Protein AF-A0A7S2P6Z3-F1 (afdb_monomer_lite)

Organism: NCBI:txid1333877

Foldseek 3Di:
DLVVVLVVLVVVLVVLVVVLVVLVVVLVVLVVVLVVLVVVLVVVVVVVVVPDPDDVVVNVVSVVVNVVSVVVSVVSVVVSVVSVVVSVVSVVVSVVSVVVVCVVPVVVVVVVVVVVVVVVVVVVVVVVVVVVVVVVVVVVVVVVVVVVVVVVVVVVVVVVVVVVVVVVVVVVVVVVVVVVVVVVVVVVVVVVVVVVVVVVVVVVVVVVVVVVVVVVVVVVVVVVVVVVVVVVVVD

pLDDT: mean 89.79, std 9.59, range [49.22, 98.62]

Structure (mmCIF, N/CA/C/O backbone):
data_AF-A0A7S2P6Z3-F1
#
_entry.id   AF-A0A7S2P6Z3-F1
#
loop_
_atom_site.group_PDB
_atom_site.id
_atom_site.type_symbol
_atom_site.label_atom_id
_atom_site.label_alt_id
_atom_site.label_comp_id
_atom_site.label_asym_id
_atom_site.label_entity_id
_atom_site.label_seq_id
_atom_site.pdbx_PDB_ins_code
_atom_site.Cartn_x
_atom_site.Cartn_y
_atom_site.Cartn_z
_atom_site.occupancy
_atom_site.B_iso_or_equiv
_atom_site.auth_seq_id
_atom_site.auth_comp_id
_atom_site.auth_asym_id
_atom_site.auth_atom_id
_atom_site.pdbx_PDB_model_num
ATOM 1 N N . GLU A 1 1 ? 36.520 3.274 -26.855 1.00 82.38 1 GLU A N 1
ATOM 2 C CA . GLU A 1 1 ? 37.647 3.068 -27.793 1.00 82.38 1 GLU A CA 1
ATOM 3 C C . GLU A 1 1 ? 37.154 2.663 -29.185 1.00 82.38 1 GLU A C 1
ATOM 5 O O . GLU A 1 1 ? 37.372 3.443 -30.102 1.00 82.38 1 GLU A O 1
ATOM 10 N N . LEU A 1 2 ? 36.356 1.595 -29.335 1.00 84.44 2 LEU A N 1
ATOM 11 C CA . LEU A 1 2 ? 35.766 1.162 -30.624 1.00 84.44 2 LEU A CA 1
ATOM 12 C C . LEU A 1 2 ? 35.034 2.268 -31.418 1.00 84.44 2 LEU A C 1
ATOM 14 O O . LEU A 1 2 ? 35.251 2.430 -32.614 1.00 84.44 2 LEU A O 1
ATOM 18 N N . HIS A 1 3 ? 34.227 3.112 -30.764 1.00 84.88 3 HIS A N 1
ATOM 19 C CA . HIS A 1 3 ? 33.585 4.256 -31.437 1.00 84.88 3 HIS A CA 1
ATOM 20 C C . HIS A 1 3 ? 34.583 5.306 -31.967 1.00 84.88 3 HIS A C 1
ATOM 22 O O . HIS A 1 3 ? 34.354 5.916 -33.016 1.00 84.88 3 HIS A O 1
ATOM 28 N N . ALA A 1 4 ? 35.695 5.529 -31.261 1.00 88.06 4 ALA A N 1
ATOM 29 C CA . ALA A 1 4 ? 36.741 6.455 -31.698 1.00 88.06 4 ALA A CA 1
ATOM 30 C C . ALA A 1 4 ? 37.530 5.869 -32.882 1.00 88.06 4 ALA A C 1
ATOM 32 O O . ALA A 1 4 ? 37.866 6.574 -33.832 1.00 88.06 4 ALA A O 1
ATOM 33 N N . GLU A 1 5 ? 37.749 4.557 -32.876 1.00 87.94 5 GLU A N 1
ATOM 34 C CA . GLU A 1 5 ? 38.358 3.838 -33.990 1.00 87.94 5 GLU A CA 1
ATOM 35 C C . GLU A 1 5 ? 37.458 3.851 -35.235 1.00 87.94 5 GLU A C 1
ATOM 37 O O . GLU A 1 5 ? 37.895 4.260 -36.310 1.00 87.94 5 GLU A O 1
ATOM 42 N N . ARG A 1 6 ? 36.161 3.564 -35.080 1.00 91.06 6 ARG A N 1
ATOM 43 C CA . ARG A 1 6 ? 35.164 3.624 -36.161 1.00 91.06 6 ARG A CA 1
ATOM 44 C C . ARG A 1 6 ? 35.085 5.003 -36.817 1.00 91.06 6 ARG A C 1
ATOM 46 O O . ARG A 1 6 ? 35.043 5.119 -38.041 1.00 91.06 6 ARG A O 1
ATOM 53 N N . THR A 1 7 ? 35.095 6.068 -36.015 1.00 90.44 7 THR A N 1
ATOM 54 C CA . THR A 1 7 ? 35.081 7.451 -36.528 1.00 90.44 7 THR A CA 1
ATOM 55 C C . THR A 1 7 ? 36.374 7.816 -37.261 1.00 90.44 7 THR A C 1
ATOM 57 O O . THR A 1 7 ? 36.312 8.479 -38.301 1.00 90.44 7 THR A O 1
ATOM 60 N N . SER A 1 8 ? 37.524 7.331 -36.787 1.00 92.44 8 SER A N 1
ATOM 61 C CA . SER A 1 8 ? 38.817 7.464 -37.470 1.00 92.44 8 SER A CA 1
ATOM 62 C C . SER A 1 8 ? 38.832 6.735 -38.820 1.00 92.44 8 SER A C 1
ATOM 64 O O . SER A 1 8 ? 39.141 7.344 -39.848 1.00 92.44 8 SER A O 1
ATOM 66 N N . VAL A 1 9 ? 38.407 5.468 -38.865 1.00 90.38 9 VAL A N 1
ATOM 67 C CA . VAL A 1 9 ? 38.332 4.674 -40.105 1.00 90.38 9 VAL A CA 1
ATOM 68 C C . VAL A 1 9 ? 37.346 5.301 -41.099 1.00 90.38 9 VAL A C 1
ATOM 70 O O . VAL A 1 9 ? 37.666 5.427 -42.282 1.00 90.38 9 VAL A O 1
ATOM 73 N N . ALA A 1 10 ? 36.201 5.810 -40.638 1.00 88.88 10 ALA A N 1
ATOM 74 C CA . ALA A 1 10 ? 35.241 6.524 -41.484 1.00 88.88 10 ALA A CA 1
ATOM 75 C C . ALA A 1 10 ? 35.799 7.841 -42.058 1.00 88.88 10 ALA A C 1
ATOM 77 O O . ALA A 1 10 ? 35.441 8.257 -43.165 1.00 88.88 10 ALA A O 1
ATOM 78 N N . ALA A 1 11 ? 36.675 8.535 -41.328 1.00 91.31 11 ALA A N 1
ATOM 79 C CA . ALA A 1 11 ? 37.379 9.704 -41.852 1.00 91.31 11 ALA A CA 1
ATOM 80 C C . ALA A 1 11 ? 38.404 9.307 -42.929 1.00 91.31 11 ALA A C 1
ATOM 82 O O . ALA A 1 11 ? 38.480 9.958 -43.974 1.00 91.31 11 ALA A O 1
ATOM 83 N N . GLN A 1 12 ? 39.137 8.211 -42.714 1.00 89.69 12 GLN A N 1
ATOM 84 C CA . GLN A 1 12 ? 40.096 7.671 -43.680 1.00 89.69 12 GLN A CA 1
ATOM 85 C C . GLN A 1 12 ? 39.415 7.153 -44.953 1.00 89.69 12 GLN A C 1
ATOM 87 O O . GLN A 1 12 ? 39.915 7.407 -46.046 1.00 89.69 12 GLN A O 1
ATOM 92 N N . HIS A 1 13 ? 38.260 6.490 -44.833 1.00 91.12 13 HIS A N 1
ATOM 93 C CA . HIS A 1 13 ? 37.453 6.032 -45.968 1.00 91.12 13 HIS A CA 1
ATOM 94 C C . HIS A 1 13 ? 36.993 7.212 -46.833 1.00 91.12 13 HIS A C 1
ATOM 96 O O . HIS A 1 13 ? 37.245 7.228 -48.036 1.00 91.12 13 HIS A O 1
ATOM 102 N N . ARG A 1 14 ? 36.446 8.269 -46.215 1.00 90.44 14 ARG A N 1
ATOM 103 C CA . ARG A 1 14 ? 36.053 9.503 -46.922 1.00 90.44 14 ARG A CA 1
ATOM 104 C C . ARG A 1 14 ? 37.233 10.225 -47.578 1.00 90.44 14 ARG A C 1
ATOM 106 O O . ARG A 1 14 ? 37.076 10.840 -48.631 1.00 90.44 14 ARG A O 1
ATOM 113 N N . ALA A 1 15 ? 38.412 10.200 -46.959 1.00 89.62 15 ALA A N 1
ATOM 114 C CA . ALA A 1 15 ? 39.621 10.770 -47.550 1.00 89.62 15 ALA A CA 1
ATOM 115 C C . ALA A 1 15 ? 40.106 9.950 -48.758 1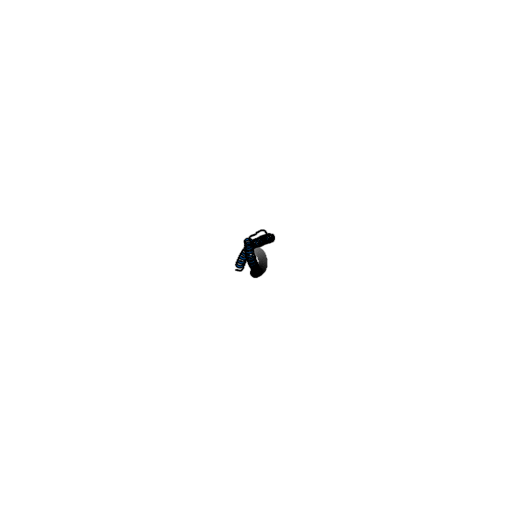.00 89.62 15 ALA A C 1
ATOM 117 O O . ALA A 1 15 ? 40.391 10.533 -49.802 1.00 89.62 15 ALA A O 1
ATOM 118 N N . ALA A 1 16 ? 40.132 8.619 -48.641 1.00 88.19 16 ALA A N 1
ATOM 119 C CA . ALA A 1 16 ? 40.507 7.711 -49.724 1.00 88.19 16 ALA A CA 1
ATOM 120 C C . ALA A 1 16 ? 39.531 7.794 -50.909 1.00 88.19 16 ALA A C 1
ATOM 122 O O . ALA A 1 16 ? 39.978 7.856 -52.050 1.00 88.19 16 ALA A O 1
ATOM 123 N N . GLY A 1 17 ? 38.223 7.896 -50.644 1.00 87.44 17 GLY A N 1
ATOM 124 C CA . GLY A 1 17 ? 37.200 8.089 -51.674 1.00 87.44 17 GLY A CA 1
ATOM 125 C C . GLY A 1 17 ? 37.449 9.353 -52.502 1.00 87.44 17 GLY A C 1
ATOM 126 O O . GLY A 1 17 ? 37.571 9.270 -53.721 1.00 87.44 17 GLY A O 1
ATOM 127 N N . ARG A 1 18 ? 37.668 10.500 -51.843 1.00 90.94 18 ARG A N 1
ATOM 128 C CA . ARG A 1 18 ? 37.991 11.770 -52.527 1.00 90.94 18 ARG A CA 1
ATOM 129 C C . ARG A 1 18 ? 39.290 11.707 -53.337 1.00 90.94 18 ARG A C 1
ATOM 131 O O . ARG A 1 18 ? 39.369 12.286 -54.414 1.00 90.94 18 ARG A O 1
ATOM 138 N N . GLN A 1 19 ? 40.309 11.010 -52.831 1.00 89.44 19 GLN A N 1
ATOM 139 C CA . GLN A 1 19 ? 41.567 10.807 -53.560 1.00 89.44 19 GLN A CA 1
ATOM 140 C C . GLN A 1 19 ? 41.378 9.910 -54.789 1.00 89.44 19 GLN A C 1
ATOM 142 O O . GLN A 1 19 ? 41.939 10.203 -55.842 1.00 89.44 19 GLN A O 1
ATOM 147 N N . SER A 1 20 ? 40.576 8.848 -54.670 1.00 87.69 20 SER A N 1
ATOM 148 C CA . SER A 1 20 ? 40.271 7.947 -55.784 1.00 87.69 20 SER A CA 1
ATOM 149 C C . SER A 1 20 ? 39.469 8.645 -56.881 1.00 87.69 20 SER A C 1
ATOM 151 O O . SER A 1 20 ? 39.774 8.477 -58.054 1.00 87.69 20 SER A O 1
ATOM 153 N N . GLU A 1 21 ? 38.507 9.492 -56.511 1.00 89.69 21 GLU A N 1
ATOM 154 C CA . GLU A 1 21 ? 37.693 10.270 -57.446 1.00 89.69 21 GLU A CA 1
ATOM 155 C C . GLU A 1 21 ? 38.557 11.273 -58.222 1.00 89.69 21 GLU A C 1
ATOM 157 O O . GLU A 1 21 ? 38.593 11.238 -59.449 1.00 89.69 21 GLU A O 1
ATOM 162 N N . ALA A 1 22 ? 39.384 12.054 -57.518 1.00 90.00 22 ALA A N 1
ATOM 163 C CA . ALA A 1 22 ? 40.296 13.003 -58.154 1.00 90.00 22 ALA A CA 1
ATOM 164 C C . ALA A 1 22 ? 41.344 12.330 -59.064 1.00 90.00 22 ALA A C 1
ATOM 166 O O . ALA A 1 22 ? 41.723 12.894 -60.092 1.00 90.00 22 ALA A O 1
ATOM 167 N N . LEU A 1 23 ? 41.842 11.140 -58.703 1.00 89.25 23 LEU A N 1
ATOM 168 C CA . LEU A 1 23 ? 42.733 10.369 -59.580 1.00 89.25 23 LEU A CA 1
ATOM 169 C C . LEU A 1 23 ? 41.990 9.765 -60.774 1.00 89.25 23 LEU A C 1
ATOM 171 O O . LEU A 1 23 ? 42.586 9.644 -61.841 1.00 89.25 23 LEU A O 1
ATOM 175 N N . ARG A 1 24 ? 40.708 9.419 -60.627 1.00 89.75 24 ARG A N 1
ATOM 176 C CA . ARG A 1 24 ? 39.890 8.848 -61.701 1.00 89.75 24 ARG A CA 1
ATOM 177 C C . ARG A 1 24 ? 39.655 9.886 -62.787 1.00 89.75 24 ARG A C 1
ATOM 179 O O . ARG A 1 24 ? 39.874 9.581 -63.955 1.00 89.75 24 ARG A O 1
ATOM 186 N N . ASP A 1 25 ? 39.343 11.117 -62.396 1.00 90.62 25 ASP A N 1
ATOM 187 C CA . ASP A 1 25 ? 39.192 12.241 -63.324 1.00 90.62 25 ASP A CA 1
ATOM 188 C C . ASP A 1 25 ? 40.500 12.530 -64.084 1.00 90.62 25 ASP A C 1
ATOM 190 O O . ASP A 1 25 ? 40.500 12.739 -65.299 1.00 90.62 25 ASP A O 1
ATOM 194 N N . ARG A 1 26 ? 41.650 12.478 -63.394 1.00 88.00 26 ARG A N 1
ATOM 195 C CA . ARG A 1 26 ? 42.973 12.662 -64.022 1.00 88.00 26 ARG A CA 1
ATOM 196 C C . ARG A 1 26 ? 43.346 11.518 -64.960 1.00 88.00 26 ARG A C 1
ATOM 198 O O . ARG A 1 26 ? 43.870 11.779 -66.039 1.00 88.00 26 ARG A O 1
ATOM 205 N N . ALA A 1 27 ? 43.057 10.274 -64.583 1.00 85.25 27 ALA A N 1
ATOM 206 C CA . ALA A 1 27 ? 43.293 9.109 -65.429 1.00 85.25 27 ALA A CA 1
ATOM 207 C C . ALA A 1 27 ? 42.418 9.143 -66.691 1.00 85.25 27 ALA A C 1
ATOM 209 O O . ALA A 1 27 ? 42.906 8.842 -67.777 1.00 85.25 27 ALA A O 1
ATOM 210 N N . GLN A 1 28 ? 41.157 9.575 -66.573 1.00 88.94 28 GLN A N 1
ATOM 211 C CA . GLN A 1 28 ? 40.272 9.797 -67.721 1.00 88.94 28 GLN A CA 1
ATOM 212 C C . GLN A 1 28 ? 40.814 10.886 -68.652 1.00 88.94 28 GLN A C 1
ATOM 214 O O . GLN A 1 28 ? 40.827 10.703 -69.869 1.00 88.94 28 GLN A O 1
ATOM 219 N N . HIS A 1 29 ? 41.311 11.996 -68.097 1.00 88.69 29 HIS A N 1
ATOM 220 C CA . HIS A 1 29 ? 41.940 13.048 -68.894 1.00 88.69 29 HIS A CA 1
ATOM 221 C C . HIS A 1 29 ? 43.204 12.548 -69.612 1.00 88.69 29 HIS A C 1
ATOM 223 O O . HIS A 1 29 ? 43.376 12.808 -70.799 1.00 88.69 29 HIS A O 1
ATOM 229 N N . ALA A 1 30 ? 44.051 11.777 -68.927 1.00 84.94 30 ALA A N 1
ATOM 230 C CA . ALA A 1 30 ? 45.255 11.198 -69.517 1.00 84.94 30 ALA A CA 1
ATOM 231 C C . ALA A 1 30 ? 44.944 10.184 -70.626 1.00 84.94 30 ALA A C 1
ATOM 233 O O . ALA A 1 30 ? 45.574 10.220 -71.682 1.00 84.94 30 ALA A O 1
ATOM 234 N N . ALA A 1 31 ? 43.926 9.340 -70.442 1.00 86.19 31 ALA A N 1
ATOM 235 C CA . ALA A 1 31 ? 43.442 8.446 -71.492 1.00 86.19 31 ALA A CA 1
ATOM 236 C C . ALA A 1 31 ? 42.993 9.238 -72.734 1.00 86.19 31 ALA A C 1
ATOM 238 O O . ALA A 1 31 ? 43.432 8.943 -73.842 1.00 86.19 31 ALA A O 1
ATOM 239 N N . ALA A 1 32 ? 42.234 10.322 -72.546 1.00 89.12 32 ALA A N 1
ATOM 240 C CA . ALA A 1 32 ? 41.837 11.197 -73.648 1.00 89.12 32 ALA A CA 1
ATOM 241 C C . ALA A 1 32 ? 43.038 11.870 -74.349 1.00 89.12 32 ALA A C 1
ATOM 243 O O . ALA A 1 32 ? 43.011 12.059 -75.565 1.00 89.12 32 ALA A O 1
ATOM 244 N N . THR A 1 33 ? 44.107 12.221 -73.617 1.00 88.88 33 THR A N 1
ATOM 245 C CA . THR A 1 33 ? 45.341 12.748 -74.233 1.00 88.88 33 THR A CA 1
ATOM 246 C C . THR A 1 33 ? 46.104 11.692 -75.029 1.00 88.88 33 THR A C 1
ATOM 248 O O . THR A 1 33 ? 46.605 12.008 -76.106 1.00 88.88 33 THR A O 1
ATOM 251 N N . VAL A 1 34 ? 46.144 10.441 -74.552 1.00 88.31 34 VAL A N 1
ATOM 252 C CA . VAL A 1 34 ? 46.706 9.304 -75.297 1.00 88.31 34 VAL A CA 1
ATOM 253 C C . VAL A 1 34 ? 45.936 9.111 -76.602 1.00 88.31 34 VAL A C 1
ATOM 255 O O . VAL A 1 34 ? 46.557 9.100 -77.661 1.00 88.31 34 VAL A O 1
ATOM 258 N N . ASP A 1 35 ? 44.602 9.078 -76.553 1.00 89.00 35 ASP A N 1
ATOM 259 C CA . ASP A 1 35 ? 43.756 8.945 -77.747 1.00 89.00 35 ASP A CA 1
ATOM 260 C C . ASP A 1 35 ? 43.991 10.090 -78.752 1.00 89.00 35 ASP A C 1
ATOM 262 O O . ASP A 1 35 ? 44.085 9.868 -79.962 1.00 89.00 35 ASP A O 1
ATOM 266 N N . ALA A 1 36 ? 44.141 11.328 -78.264 1.00 87.50 36 ALA A N 1
ATOM 267 C CA . ALA A 1 36 ? 44.402 12.497 -79.103 1.00 87.50 36 ALA A CA 1
ATOM 268 C C . ALA A 1 36 ? 45.793 12.467 -79.766 1.00 87.50 36 ALA A C 1
ATOM 270 O O . ALA A 1 36 ? 45.917 12.799 -80.950 1.00 87.50 36 ALA A O 1
ATOM 271 N N . LEU A 1 37 ? 46.835 12.069 -79.026 1.00 85.75 37 LEU A N 1
ATOM 272 C CA . LEU A 1 37 ? 48.199 11.920 -79.546 1.00 85.75 37 LEU A CA 1
ATOM 273 C C . LEU A 1 37 ? 48.295 10.760 -80.539 1.00 85.75 37 LEU A C 1
ATOM 275 O O . LEU A 1 37 ? 48.945 10.900 -81.574 1.00 85.75 37 LEU A O 1
ATOM 279 N N . GLN A 1 38 ? 47.585 9.663 -80.282 1.00 87.88 38 GLN A N 1
ATOM 280 C CA . GLN A 1 38 ? 47.509 8.515 -81.180 1.00 87.88 38 GLN A CA 1
ATOM 281 C C . GLN A 1 38 ? 46.863 8.903 -82.517 1.00 87.88 38 GLN A C 1
ATOM 283 O O . GLN A 1 38 ? 47.442 8.683 -83.578 1.00 87.88 38 GLN A O 1
ATOM 288 N N . LEU A 1 39 ? 45.744 9.630 -82.474 1.00 89.12 39 LEU A N 1
ATOM 289 C CA . LEU A 1 39 ? 45.084 10.163 -83.667 1.00 89.12 39 LEU A CA 1
ATOM 290 C C . LEU A 1 39 ? 45.954 11.190 -84.425 1.00 89.12 39 LEU A C 1
ATOM 292 O O . LEU A 1 39 ? 45.861 11.312 -85.650 1.00 89.12 39 LEU A O 1
ATOM 296 N N . ARG A 1 40 ? 46.801 11.956 -83.720 1.00 87.56 40 ARG A N 1
ATOM 297 C CA . ARG A 1 40 ? 47.781 12.869 -84.337 1.00 87.56 40 ARG A CA 1
ATOM 298 C C . ARG A 1 40 ? 48.904 12.094 -85.029 1.00 87.56 40 ARG A C 1
ATOM 300 O O . ARG A 1 40 ? 49.264 12.461 -86.147 1.00 87.56 40 ARG A O 1
ATOM 307 N N . LEU A 1 41 ? 49.408 11.032 -84.404 1.00 85.31 41 LEU A N 1
ATOM 308 C CA . LEU A 1 41 ? 50.425 10.150 -84.973 1.00 85.31 41 LEU A CA 1
ATOM 309 C C . LEU A 1 41 ? 49.907 9.456 -86.243 1.00 85.31 41 LEU A C 1
ATOM 311 O O . LEU A 1 41 ? 50.566 9.527 -87.276 1.00 85.31 41 LEU A O 1
ATOM 315 N N . ASP A 1 42 ? 48.681 8.924 -86.219 1.00 85.94 42 ASP A N 1
ATOM 316 C CA . ASP A 1 42 ? 48.038 8.294 -87.383 1.00 85.94 42 ASP A CA 1
ATOM 317 C C . ASP A 1 42 ? 47.907 9.265 -88.571 1.00 85.94 42 ASP A C 1
ATOM 319 O O . ASP A 1 42 ? 48.129 8.909 -89.732 1.00 85.94 42 ASP A O 1
ATOM 323 N N . ARG A 1 43 ? 47.581 10.537 -88.295 1.00 85.44 43 ARG A N 1
ATOM 324 C CA . ARG A 1 43 ? 47.513 11.598 -89.316 1.00 85.44 43 ARG A CA 1
ATOM 325 C C . ARG A 1 43 ? 48.887 11.944 -89.894 1.00 85.44 43 ARG A C 1
ATOM 327 O O . ARG A 1 43 ? 48.973 12.239 -91.087 1.00 85.44 43 ARG A O 1
ATOM 334 N N . LEU A 1 44 ? 49.940 11.953 -89.074 1.00 81.88 44 LEU A N 1
ATOM 335 C CA . LEU A 1 44 ? 51.317 12.180 -89.529 1.00 81.88 44 LEU A CA 1
ATOM 336 C C . LEU A 1 44 ? 51.822 11.001 -90.372 1.00 81.88 44 LEU A C 1
ATOM 338 O O . LEU A 1 44 ? 52.400 11.224 -91.436 1.00 81.88 44 LEU A O 1
ATOM 342 N N . ASP A 1 45 ? 51.514 9.769 -89.969 1.00 81.31 45 ASP A N 1
ATOM 343 C CA . ASP A 1 45 ? 51.842 8.552 -90.717 1.00 81.31 45 ASP A CA 1
ATOM 344 C C . ASP A 1 45 ? 51.151 8.535 -92.091 1.00 81.31 45 ASP A C 1
ATOM 346 O O . ASP A 1 45 ? 51.789 8.250 -93.109 1.00 81.31 45 ASP A O 1
ATOM 350 N N . ALA A 1 46 ? 49.884 8.959 -92.160 1.00 80.12 46 ALA A N 1
ATOM 351 C CA . ALA A 1 46 ? 49.159 9.114 -93.422 1.00 80.12 46 ALA A CA 1
ATOM 352 C C . ALA A 1 46 ? 49.759 10.197 -94.346 1.00 80.12 46 ALA A C 1
ATOM 354 O O . ALA A 1 46 ? 49.781 10.021 -95.567 1.00 80.12 46 ALA A O 1
ATOM 355 N N . ARG A 1 47 ? 50.266 11.307 -93.783 1.00 78.50 47 ARG A N 1
ATOM 356 C CA . ARG A 1 47 ? 50.934 12.388 -94.540 1.00 78.50 47 ARG A CA 1
ATOM 357 C C . ARG A 1 47 ? 52.282 11.952 -95.108 1.00 78.50 47 ARG A C 1
ATOM 359 O O . ARG A 1 47 ? 52.565 12.243 -96.269 1.00 78.50 47 ARG A O 1
ATOM 366 N N . LEU A 1 48 ? 53.082 11.239 -94.315 1.00 70.94 48 LEU A N 1
ATOM 367 C CA . LEU A 1 48 ? 54.374 10.695 -94.742 1.00 70.94 48 LEU A CA 1
ATOM 368 C C . LEU A 1 48 ? 54.206 9.639 -95.843 1.00 70.94 48 LEU A C 1
ATOM 370 O O . LEU A 1 48 ? 54.967 9.635 -96.806 1.00 70.94 48 LEU A O 1
ATOM 374 N N . ALA A 1 49 ? 53.159 8.810 -95.767 1.00 71.38 49 ALA A N 1
ATOM 375 C CA . ALA A 1 49 ? 52.816 7.859 -96.825 1.00 71.38 49 ALA A CA 1
ATOM 376 C C . ALA A 1 49 ? 52.422 8.532 -98.161 1.00 71.38 49 ALA A C 1
ATOM 378 O O . ALA A 1 49 ? 52.497 7.896 -99.210 1.00 71.38 49 ALA A O 1
ATOM 379 N N . HIS A 1 50 ? 52.018 9.809 -98.140 1.00 68.38 50 HIS A N 1
ATOM 380 C CA . HIS A 1 50 ? 51.593 10.589 -99.313 1.00 68.38 50 HIS A CA 1
ATOM 381 C C . HIS A 1 50 ? 52.696 11.489 -99.922 1.00 68.38 50 HIS A C 1
ATOM 383 O O . HIS A 1 50 ? 52.385 12.360 -100.733 1.00 68.38 50 HIS A O 1
ATOM 389 N N . ASN A 1 51 ? 53.982 11.277 -99.593 1.00 58.84 51 ASN A N 1
ATOM 390 C CA . ASN A 1 51 ? 55.146 11.994 -100.160 1.00 58.84 51 ASN A CA 1
ATOM 391 C C . ASN A 1 51 ? 55.118 13.533 -100.023 1.00 58.84 51 ASN A C 1
ATOM 393 O O . ASN A 1 51 ? 55.774 14.247 -100.784 1.00 58.84 51 ASN A O 1
ATOM 397 N N . LEU A 1 52 ? 54.389 14.070 -99.045 1.00 56.44 52 LEU A N 1
ATOM 398 C CA . LEU A 1 52 ? 54.553 15.465 -98.645 1.00 56.44 52 LEU A CA 1
ATOM 399 C C . LEU A 1 52 ? 55.827 15.547 -97.799 1.00 56.44 52 LEU A C 1
ATOM 401 O O . LEU A 1 52 ? 55.966 14.775 -96.854 1.00 56.44 52 LEU A O 1
ATOM 405 N N . ALA A 1 53 ? 56.761 16.438 -98.149 1.00 54.94 53 ALA A N 1
ATOM 406 C CA . ALA A 1 53 ? 57.991 16.668 -97.390 1.00 54.94 53 ALA A CA 1
ATOM 407 C C . ALA A 1 53 ? 57.645 17.099 -95.953 1.00 54.94 53 ALA A C 1
ATOM 409 O O . ALA A 1 53 ? 57.400 18.271 -95.681 1.00 54.94 53 ALA A O 1
ATOM 410 N N . GLY A 1 54 ? 57.547 16.115 -95.065 1.00 55.47 54 GLY A N 1
ATOM 411 C CA . GLY A 1 54 ? 57.273 16.265 -93.646 1.00 55.47 54 GLY A CA 1
ATOM 412 C C . GLY A 1 54 ? 58.521 15.908 -92.857 1.00 55.47 54 GLY A C 1
ATOM 413 O O . GLY A 1 54 ? 59.172 14.901 -93.137 1.00 55.47 54 GLY A O 1
ATOM 414 N N . ASP A 1 55 ? 58.859 16.760 -91.898 1.00 57.97 55 ASP A N 1
ATOM 415 C CA . ASP A 1 55 ? 60.021 16.611 -91.036 1.00 57.97 55 ASP A CA 1
ATOM 416 C C . ASP A 1 55 ? 59.854 15.375 -90.135 1.00 57.97 55 ASP A C 1
ATOM 418 O O . ASP A 1 55 ? 58.933 15.299 -89.319 1.00 57.97 55 ASP A O 1
ATOM 422 N N . GLY A 1 56 ? 60.729 14.376 -90.291 1.00 63.38 56 GLY A N 1
ATOM 423 C CA . GLY A 1 56 ? 60.716 13.155 -89.475 1.00 63.38 56 GLY A CA 1
ATOM 424 C C . GLY A 1 56 ? 60.891 13.427 -87.974 1.00 63.38 56 GLY A C 1
ATOM 425 O O . GLY A 1 56 ? 60.546 12.566 -87.162 1.00 63.38 56 GLY A O 1
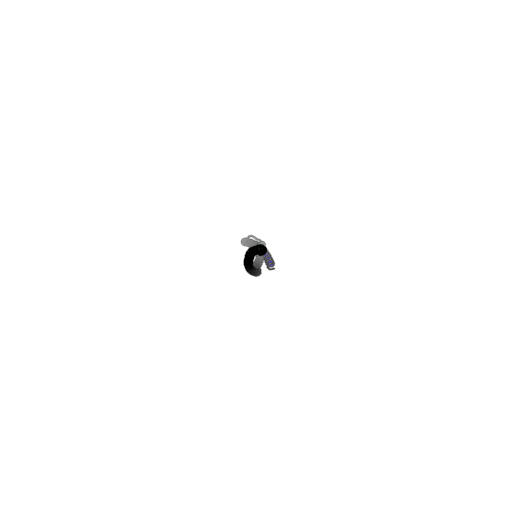ATOM 426 N N . GLY A 1 57 ? 61.368 14.626 -87.613 1.00 74.12 57 GLY A N 1
ATOM 427 C CA . GLY A 1 57 ? 61.441 15.115 -86.238 1.00 74.12 57 GLY A CA 1
ATOM 428 C C . GLY A 1 57 ? 60.075 15.222 -85.551 1.00 74.12 57 GLY A C 1
ATOM 429 O O . GLY A 1 57 ? 59.923 14.693 -84.453 1.00 74.12 57 GLY A O 1
ATOM 430 N N . GLU A 1 58 ? 59.051 15.785 -86.211 1.00 78.06 58 GLU A N 1
ATOM 431 C CA . GLU A 1 58 ? 57.724 15.991 -85.590 1.00 78.06 58 GLU A CA 1
ATOM 432 C C . GLU A 1 58 ? 57.046 14.651 -85.246 1.00 78.06 58 GLU A C 1
ATOM 434 O O . GLU A 1 58 ? 56.402 14.503 -84.208 1.00 78.06 58 GLU A O 1
ATOM 439 N N . ARG A 1 59 ? 57.239 13.625 -86.084 1.00 80.50 59 ARG A N 1
ATOM 440 C CA . ARG A 1 59 ? 56.738 12.269 -85.814 1.00 80.50 59 ARG A CA 1
ATOM 441 C C . ARG A 1 59 ? 57.427 11.641 -84.603 1.00 80.50 59 ARG A C 1
ATOM 443 O O . ARG A 1 59 ? 56.762 11.016 -83.781 1.00 80.50 59 ARG A O 1
ATOM 450 N N . ALA A 1 60 ? 58.749 11.776 -84.512 1.00 80.25 60 ALA A N 1
ATOM 451 C CA . ALA A 1 60 ? 59.522 11.224 -83.404 1.00 80.25 60 ALA A CA 1
ATOM 452 C C . ALA A 1 60 ? 59.160 11.899 -82.070 1.00 80.25 60 ALA A C 1
ATOM 454 O O . ALA A 1 60 ? 59.070 11.219 -81.048 1.00 80.25 60 ALA A O 1
ATOM 455 N N . GLU A 1 61 ? 58.893 13.206 -82.090 1.00 84.06 61 GLU A N 1
ATOM 456 C CA . GLU A 1 61 ? 58.420 13.967 -80.930 1.00 84.06 61 GLU A CA 1
ATOM 457 C C . GLU A 1 61 ? 57.022 13.519 -80.485 1.00 84.06 61 GLU A C 1
ATOM 459 O O . GLU A 1 61 ? 56.854 13.138 -79.329 1.00 84.06 61 GLU A O 1
ATOM 464 N N . VAL A 1 62 ? 56.044 13.439 -81.397 1.00 83.56 62 VAL A N 1
ATOM 465 C CA . VAL A 1 62 ? 54.677 12.981 -81.063 1.00 83.56 62 VAL A CA 1
ATOM 466 C C . VAL A 1 62 ? 54.665 11.522 -80.586 1.00 83.56 62 VAL A C 1
ATOM 468 O O . VAL A 1 62 ? 53.917 11.179 -79.672 1.00 83.56 62 VAL A O 1
ATOM 471 N N . ALA A 1 63 ? 55.511 10.653 -81.150 1.00 82.62 63 ALA A N 1
ATOM 472 C CA . ALA A 1 63 ? 55.648 9.269 -80.690 1.00 82.62 63 ALA A CA 1
ATOM 473 C C . ALA A 1 63 ? 56.245 9.175 -79.274 1.00 82.62 63 ALA A C 1
ATOM 475 O O . ALA A 1 63 ? 55.846 8.314 -78.488 1.00 82.62 63 ALA A O 1
ATOM 476 N N . ARG A 1 64 ? 57.180 10.069 -78.931 1.00 86.69 64 ARG A N 1
ATOM 477 C CA . ARG A 1 64 ? 57.738 10.167 -77.580 1.00 86.69 64 ARG A CA 1
ATOM 478 C C . ARG A 1 64 ? 56.707 10.703 -76.586 1.00 86.69 64 ARG A C 1
ATOM 480 O O . ARG A 1 64 ? 56.540 10.103 -75.530 1.00 86.69 64 ARG A O 1
ATOM 487 N N . GLU A 1 65 ? 55.991 11.769 -76.940 1.00 87.69 65 GLU A N 1
ATOM 488 C CA . GLU A 1 65 ? 54.900 12.323 -76.125 1.00 87.69 65 GLU A CA 1
ATOM 489 C C . GLU A 1 65 ? 53.803 11.278 -75.873 1.00 87.69 65 GLU A C 1
ATOM 491 O O . GLU A 1 65 ? 53.297 11.168 -74.758 1.00 87.69 65 GLU A O 1
ATOM 496 N N . LEU A 1 66 ? 53.471 10.460 -76.879 1.00 88.38 66 LEU A N 1
ATOM 49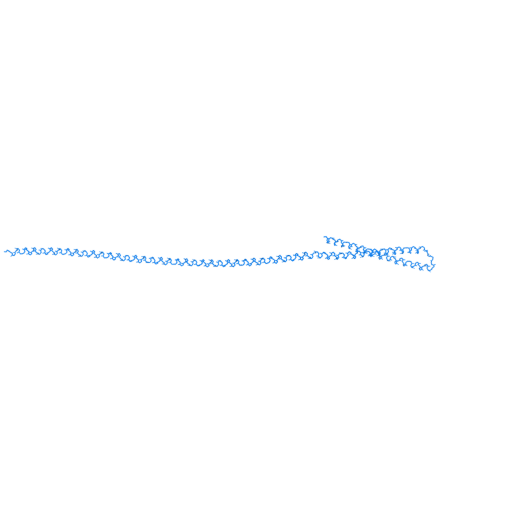7 C CA . LEU A 1 66 ? 52.515 9.361 -76.737 1.00 88.38 66 LEU A CA 1
ATOM 498 C C . LEU A 1 66 ? 53.009 8.301 -75.746 1.00 88.38 66 LEU A C 1
ATOM 500 O O . LEU A 1 66 ? 52.233 7.854 -74.905 1.00 88.38 66 LEU A O 1
ATOM 504 N N . LEU A 1 67 ? 54.286 7.911 -75.815 1.00 89.50 67 LEU A N 1
ATOM 505 C CA . LEU A 1 67 ? 54.867 6.942 -74.884 1.00 89.50 67 LEU A CA 1
ATOM 506 C C . LEU A 1 67 ? 54.857 7.475 -73.442 1.00 89.50 67 LEU A C 1
ATOM 508 O O . LEU A 1 67 ? 54.483 6.750 -72.522 1.00 89.50 67 LEU A O 1
ATOM 512 N N . GLU A 1 68 ? 55.232 8.741 -73.250 1.00 89.62 68 GLU A N 1
ATOM 513 C CA . GLU A 1 68 ? 55.211 9.410 -71.944 1.00 89.62 68 GLU A CA 1
ATOM 514 C C . GLU A 1 68 ? 53.771 9.513 -71.398 1.00 89.62 68 GLU A C 1
ATOM 516 O O . GLU A 1 68 ? 53.526 9.207 -70.228 1.00 89.62 68 GLU A O 1
ATOM 521 N N . ALA A 1 69 ? 52.789 9.837 -72.248 1.00 86.56 69 ALA A N 1
ATOM 522 C CA . ALA A 1 69 ? 51.373 9.876 -71.875 1.00 86.56 69 ALA A CA 1
ATOM 523 C C . ALA A 1 69 ? 50.800 8.483 -71.547 1.00 86.56 69 ALA A C 1
ATOM 525 O O . ALA A 1 69 ? 50.038 8.338 -70.589 1.00 86.56 69 ALA A O 1
ATOM 526 N N . GLN A 1 70 ? 51.192 7.443 -72.293 1.00 88.75 70 GLN A N 1
ATOM 527 C CA . GLN A 1 70 ? 50.806 6.052 -72.027 1.00 88.75 70 GLN A CA 1
ATOM 528 C C . GLN A 1 70 ? 51.380 5.550 -70.697 1.00 88.75 70 GLN A C 1
ATOM 530 O O . GLN A 1 70 ? 50.667 4.900 -69.930 1.00 88.75 70 GLN A O 1
ATOM 535 N N . GLN A 1 71 ? 52.638 5.883 -70.390 1.00 90.06 71 GLN A N 1
ATOM 536 C CA . GLN A 1 71 ? 53.259 5.563 -69.101 1.00 90.06 71 GLN A CA 1
ATOM 537 C C . GLN A 1 71 ? 52.550 6.284 -67.948 1.00 90.06 71 GLN A C 1
ATOM 539 O O . GLN A 1 71 ? 52.158 5.640 -66.976 1.00 90.06 71 GLN A O 1
ATOM 544 N N . ALA A 1 72 ? 52.275 7.584 -68.087 1.00 87.69 72 ALA A N 1
ATOM 545 C CA . ALA A 1 72 ? 51.545 8.348 -67.076 1.00 87.69 72 ALA A CA 1
ATOM 546 C C . ALA A 1 72 ? 50.120 7.809 -66.836 1.00 87.69 72 ALA A C 1
ATOM 548 O O . ALA A 1 72 ? 49.661 7.744 -65.692 1.00 87.69 72 ALA A O 1
ATOM 549 N N . ALA A 1 73 ? 49.416 7.390 -67.894 1.00 87.50 73 ALA A N 1
ATOM 550 C CA . ALA A 1 73 ? 48.097 6.768 -67.784 1.00 87.50 73 ALA A CA 1
ATOM 551 C C . ALA A 1 73 ? 48.158 5.402 -67.075 1.00 87.50 73 ALA A C 1
ATOM 553 O O . ALA A 1 73 ? 47.314 5.118 -66.220 1.00 87.50 73 ALA A O 1
ATOM 554 N N . ALA A 1 74 ? 49.169 4.580 -67.375 1.00 89.75 74 ALA A N 1
ATOM 555 C CA . ALA A 1 74 ? 49.389 3.299 -66.707 1.00 89.75 74 ALA A CA 1
ATOM 556 C C . ALA A 1 74 ? 49.695 3.476 -65.208 1.00 89.75 74 ALA A C 1
ATOM 558 O O . ALA A 1 74 ? 49.104 2.784 -64.373 1.00 89.75 74 ALA A O 1
ATOM 559 N N . ASP A 1 75 ? 50.539 4.449 -64.854 1.00 91.38 75 ASP A N 1
ATOM 560 C CA . ASP A 1 75 ? 50.878 4.771 -63.464 1.00 91.38 75 ASP A CA 1
ATOM 561 C C . ASP A 1 75 ? 49.655 5.261 -62.675 1.00 91.38 75 ASP A C 1
ATOM 563 O O . ASP A 1 75 ? 49.418 4.822 -61.545 1.00 91.38 75 ASP A O 1
ATOM 567 N N . MET A 1 76 ? 48.825 6.123 -63.273 1.00 89.31 76 MET A N 1
ATOM 568 C CA . MET A 1 76 ? 47.568 6.567 -62.658 1.00 89.31 76 MET A CA 1
ATOM 569 C C . MET A 1 76 ? 46.562 5.421 -62.501 1.00 89.31 76 MET A C 1
ATOM 571 O O . MET A 1 76 ? 45.899 5.331 -61.466 1.00 89.31 76 MET A O 1
ATOM 575 N N . GLY A 1 77 ? 46.487 4.505 -63.471 1.00 89.88 77 GLY A N 1
ATOM 576 C CA . GLY A 1 77 ? 45.680 3.287 -63.368 1.00 89.88 77 GLY A CA 1
ATOM 577 C C . GLY A 1 77 ? 46.122 2.382 -62.211 1.00 89.88 77 GLY A C 1
ATOM 578 O O . GLY A 1 77 ? 45.287 1.903 -61.439 1.00 89.88 77 GLY A O 1
ATOM 579 N N . ALA A 1 78 ? 47.432 2.207 -62.023 1.00 91.81 78 ALA A N 1
ATOM 580 C CA . ALA A 1 78 ? 47.979 1.444 -60.902 1.00 91.81 78 ALA A CA 1
ATOM 581 C C . ALA A 1 78 ? 47.675 2.104 -59.543 1.00 91.81 78 ALA A C 1
ATOM 583 O O . ALA A 1 78 ? 47.283 1.419 -58.594 1.00 91.81 78 ALA A O 1
ATOM 584 N N . GLN A 1 79 ? 47.801 3.432 -59.445 1.00 91.19 79 GLN A N 1
ATOM 585 C CA . GLN A 1 79 ? 47.463 4.184 -58.229 1.00 91.19 79 GLN A CA 1
ATOM 586 C C . GLN A 1 79 ? 45.968 4.100 -57.892 1.00 91.19 79 GLN A C 1
ATOM 588 O O . GLN A 1 79 ? 45.609 3.941 -56.723 1.00 91.19 79 GLN A O 1
ATOM 593 N N . LEU A 1 80 ? 45.093 4.142 -58.900 1.00 90.81 80 LEU A N 1
ATOM 594 C CA . LEU A 1 80 ? 43.653 3.957 -58.718 1.00 90.81 80 LEU A CA 1
ATOM 595 C C . LEU A 1 80 ? 43.316 2.579 -58.162 1.00 90.81 80 LEU A C 1
ATOM 597 O O . LEU A 1 80 ? 42.617 2.492 -57.154 1.00 90.81 80 LEU A O 1
ATOM 601 N N . ALA A 1 81 ? 43.878 1.516 -58.740 1.00 90.62 81 ALA A N 1
ATOM 602 C CA . ALA A 1 81 ? 43.668 0.158 -58.246 1.00 90.62 81 ALA A CA 1
ATOM 603 C C . ALA A 1 81 ? 44.119 -0.002 -56.779 1.00 90.62 81 ALA A C 1
ATOM 605 O O . ALA A 1 81 ? 43.459 -0.672 -55.977 1.00 90.62 81 ALA A O 1
ATOM 606 N N . GLN A 1 82 ? 45.221 0.651 -56.388 1.00 92.62 82 GLN A N 1
ATOM 607 C CA . GLN A 1 82 ? 45.681 0.666 -54.996 1.00 92.62 82 GLN A CA 1
ATOM 608 C C . GLN A 1 82 ? 44.718 1.412 -54.063 1.00 92.62 82 GLN A C 1
ATOM 610 O O . GLN A 1 82 ? 44.439 0.922 -52.961 1.00 92.62 82 GLN A O 1
ATOM 615 N N . LEU A 1 83 ? 44.199 2.572 -54.479 1.00 90.75 83 LEU A N 1
ATOM 616 C CA . LEU A 1 83 ? 43.231 3.333 -53.687 1.00 90.75 83 LEU A CA 1
ATOM 617 C C . LEU A 1 83 ? 41.895 2.605 -53.556 1.00 90.75 83 LEU A C 1
ATOM 619 O O . LEU A 1 83 ? 41.366 2.547 -52.450 1.00 90.75 83 LEU A O 1
ATOM 623 N N . GLU A 1 84 ? 41.388 1.991 -54.623 1.00 90.25 84 GLU A N 1
ATOM 624 C CA . GLU A 1 84 ? 40.151 1.201 -54.595 1.00 90.25 84 GLU A CA 1
ATOM 625 C C . GLU A 1 84 ? 40.295 -0.032 -53.690 1.00 90.25 84 GLU A C 1
ATOM 627 O O . GLU A 1 84 ? 39.411 -0.335 -52.888 1.00 90.25 84 GLU A O 1
ATOM 632 N N . SER A 1 85 ? 41.452 -0.702 -53.723 1.00 92.81 85 SER A N 1
ATOM 633 C CA . SER A 1 85 ? 41.771 -1.798 -52.798 1.00 92.81 85 SER A CA 1
ATOM 634 C C . SER A 1 85 ? 41.841 -1.329 -51.339 1.00 92.81 85 SER A C 1
ATOM 636 O O . SER A 1 85 ? 41.324 -1.987 -50.427 1.00 92.81 85 SER A O 1
ATOM 638 N N . ARG A 1 86 ? 42.456 -0.167 -51.083 1.00 92.69 86 ARG A N 1
ATOM 639 C CA . ARG A 1 86 ? 42.477 0.450 -49.749 1.00 92.69 86 ARG A CA 1
ATOM 640 C C . ARG A 1 86 ? 41.071 0.827 -49.288 1.00 92.69 86 ARG A C 1
ATOM 642 O O . ARG A 1 86 ? 40.728 0.544 -48.145 1.00 92.69 86 ARG A O 1
ATOM 649 N N . GLU A 1 87 ? 40.261 1.420 -50.155 1.00 91.00 87 GLU A N 1
ATOM 650 C CA . GLU A 1 87 ? 38.881 1.786 -49.855 1.00 91.00 87 GLU A CA 1
ATOM 651 C C . GLU A 1 87 ? 38.036 0.548 -49.529 1.00 91.00 87 GLU A C 1
ATOM 653 O O . GLU A 1 87 ? 37.322 0.532 -48.526 1.00 91.00 87 GLU A O 1
ATOM 658 N N . GLY A 1 88 ? 38.176 -0.520 -50.319 1.00 92.00 88 GLY A N 1
ATOM 659 C CA . GLY A 1 88 ? 37.518 -1.800 -50.073 1.00 92.00 88 GLY A CA 1
ATOM 660 C C . GLY A 1 88 ? 37.893 -2.408 -48.721 1.00 92.00 88 GLY A C 1
ATOM 661 O O . GLY A 1 88 ? 37.015 -2.898 -48.013 1.00 92.00 88 GLY A O 1
ATOM 662 N N . ARG A 1 89 ? 39.170 -2.330 -48.318 1.00 94.06 89 ARG A N 1
ATOM 663 C CA . ARG A 1 89 ? 39.607 -2.744 -46.973 1.00 94.06 89 ARG A CA 1
ATOM 664 C C . ARG A 1 89 ? 38.981 -1.882 -45.879 1.00 94.06 89 ARG A C 1
ATOM 666 O O . ARG A 1 89 ? 38.414 -2.441 -44.950 1.00 94.06 89 ARG A O 1
ATOM 673 N N . LEU A 1 90 ? 39.014 -0.556 -46.025 1.00 92.06 90 LEU A N 1
ATOM 674 C CA . LEU A 1 90 ? 38.440 0.372 -45.042 1.00 92.06 90 LEU A CA 1
ATOM 675 C C . LEU A 1 90 ? 36.929 0.161 -44.850 1.00 92.06 90 LEU A C 1
ATOM 677 O O . LEU A 1 90 ? 36.439 0.212 -43.725 1.00 92.06 90 LEU A O 1
ATOM 681 N N . ARG A 1 91 ? 36.187 -0.133 -45.926 1.00 93.12 91 ARG A N 1
ATOM 682 C CA . ARG A 1 91 ? 34.757 -0.471 -45.836 1.00 93.12 91 ARG A CA 1
ATOM 683 C C . ARG A 1 91 ? 34.510 -1.748 -45.032 1.00 93.12 91 ARG A C 1
ATOM 685 O O . ARG A 1 91 ? 33.604 -1.763 -44.208 1.00 93.12 91 ARG A O 1
ATOM 692 N N . ARG A 1 92 ? 35.309 -2.801 -45.249 1.00 93.56 92 ARG A N 1
ATOM 693 C CA . ARG A 1 92 ? 35.187 -4.056 -44.482 1.00 93.56 92 ARG A CA 1
ATOM 694 C C . ARG A 1 92 ? 35.483 -3.829 -43.005 1.00 93.56 92 ARG A C 1
ATOM 696 O O . ARG A 1 92 ? 34.665 -4.203 -42.178 1.00 93.56 92 ARG A O 1
ATOM 703 N N . THR A 1 93 ? 36.565 -3.116 -42.692 1.00 92.56 93 THR A N 1
ATOM 704 C CA . THR A 1 93 ? 36.913 -2.805 -41.298 1.00 92.56 93 THR A CA 1
ATOM 705 C C . THR A 1 93 ? 35.847 -1.951 -40.608 1.00 92.56 93 THR A C 1
ATOM 707 O O . THR A 1 93 ? 35.599 -2.131 -39.425 1.00 92.56 93 THR A O 1
ATOM 710 N N . MET A 1 94 ? 35.170 -1.040 -41.323 1.00 91.75 94 MET A N 1
ATOM 711 C CA . MET A 1 94 ? 34.030 -0.308 -40.748 1.00 91.75 94 MET A CA 1
ATOM 712 C C . MET A 1 94 ? 32.858 -1.233 -40.411 1.00 91.75 94 MET A C 1
ATOM 714 O O . MET A 1 94 ? 32.277 -1.086 -39.343 1.00 91.75 94 MET A O 1
ATOM 718 N N . ALA A 1 95 ? 32.517 -2.168 -41.302 1.00 91.88 95 ALA A N 1
ATOM 719 C CA . ALA A 1 95 ? 31.431 -3.118 -41.067 1.00 91.88 95 ALA A CA 1
ATOM 720 C C . ALA A 1 95 ? 31.744 -4.078 -39.905 1.00 91.88 95 ALA A C 1
ATOM 722 O O . ALA A 1 95 ? 30.864 -4.376 -39.106 1.00 91.88 95 ALA A O 1
ATOM 723 N N . GLU A 1 96 ? 32.997 -4.524 -39.788 1.00 93.12 96 GLU A N 1
ATOM 724 C CA . GLU A 1 96 ? 33.474 -5.336 -38.662 1.00 93.12 96 GLU A CA 1
ATOM 725 C C . GLU A 1 96 ? 33.366 -4.566 -37.337 1.00 93.12 96 GLU A C 1
ATOM 727 O O . GLU A 1 96 ? 32.770 -5.071 -36.389 1.00 93.12 96 GLU A O 1
ATOM 732 N N . LEU A 1 97 ? 33.842 -3.315 -37.292 1.00 91.50 97 LEU A N 1
ATOM 733 C CA . LEU A 1 97 ? 33.729 -2.464 -36.101 1.00 91.50 97 LEU A CA 1
ATOM 734 C C . LEU A 1 97 ? 32.272 -2.167 -35.721 1.00 91.50 97 LEU A C 1
ATOM 736 O O . LEU A 1 97 ? 31.958 -2.114 -34.535 1.00 91.50 97 LEU A O 1
ATOM 740 N N . ASP A 1 98 ? 31.381 -1.969 -36.698 1.00 91.38 98 ASP A N 1
ATOM 741 C CA . ASP A 1 98 ? 29.953 -1.752 -36.434 1.00 91.38 98 ASP A CA 1
ATOM 742 C C . ASP A 1 98 ? 29.321 -2.996 -35.774 1.00 91.38 98 ASP A C 1
ATOM 744 O O . ASP A 1 98 ? 28.635 -2.860 -34.760 1.00 91.38 98 ASP A O 1
ATOM 748 N N . LEU A 1 99 ? 29.641 -4.206 -36.252 1.00 89.88 99 LEU A N 1
ATOM 749 C CA . LEU A 1 99 ? 29.198 -5.463 -35.629 1.00 89.88 99 LEU A CA 1
ATOM 750 C C . LEU A 1 99 ? 29.787 -5.671 -34.225 1.00 89.88 99 LEU A C 1
ATOM 752 O O . LEU A 1 99 ? 29.090 -6.137 -33.323 1.00 89.88 99 LEU A O 1
ATOM 756 N N . GLU A 1 100 ? 31.062 -5.338 -34.016 1.00 90.25 100 GLU A N 1
ATOM 757 C CA . GLU A 1 100 ? 31.703 -5.442 -32.700 1.00 90.25 100 GLU A CA 1
ATOM 758 C C . GLU A 1 100 ? 31.094 -4.475 -31.684 1.00 90.25 100 GLU A C 1
ATOM 760 O O . GLU A 1 100 ? 30.881 -4.849 -30.530 1.00 90.25 100 GLU A O 1
ATOM 765 N N . ILE A 1 101 ? 30.778 -3.248 -32.110 1.00 88.94 101 ILE A N 1
ATOM 766 C CA . ILE A 1 101 ? 30.077 -2.263 -31.283 1.00 88.94 101 ILE A CA 1
ATOM 767 C C . ILE A 1 101 ? 28.702 -2.805 -30.886 1.00 88.94 101 ILE A C 1
ATOM 769 O O . ILE A 1 101 ? 28.396 -2.819 -29.696 1.00 88.94 101 ILE A O 1
ATOM 773 N N . GLU A 1 102 ? 27.911 -3.295 -31.843 1.00 87.56 102 GLU A N 1
ATOM 774 C CA . GLU A 1 102 ? 26.587 -3.873 -31.573 1.00 87.56 102 GLU A CA 1
ATOM 775 C C . GLU A 1 102 ? 26.667 -5.054 -30.594 1.00 87.56 102 GLU A C 1
ATOM 777 O O . GLU A 1 102 ? 25.904 -5.124 -29.628 1.00 87.56 102 GLU A O 1
ATOM 782 N N . ALA A 1 103 ? 27.628 -5.961 -30.786 1.00 85.81 103 ALA A N 1
ATOM 783 C CA . ALA A 1 103 ? 27.831 -7.098 -29.892 1.00 85.81 103 ALA A CA 1
ATOM 784 C C . ALA A 1 103 ? 28.273 -6.669 -28.481 1.00 85.81 103 ALA A C 1
ATOM 786 O O . ALA A 1 103 ? 27.864 -7.281 -27.486 1.00 85.81 103 ALA A O 1
ATOM 787 N N . ALA A 1 104 ? 29.101 -5.625 -28.383 1.00 85.25 104 ALA A N 1
ATOM 788 C CA . ALA A 1 104 ? 29.578 -5.085 -27.116 1.00 85.25 104 ALA A CA 1
ATOM 789 C C . ALA A 1 104 ? 28.479 -4.343 -26.339 1.00 85.25 104 ALA A C 1
ATOM 791 O O . ALA A 1 104 ? 28.509 -4.361 -25.109 1.00 85.25 104 ALA A O 1
ATOM 792 N N . THR A 1 105 ? 27.509 -3.720 -27.019 1.00 86.88 105 THR A N 1
ATOM 793 C CA . THR A 1 105 ? 26.406 -2.985 -26.375 1.00 86.88 105 THR A CA 1
ATOM 794 C C . THR A 1 105 ? 25.194 -3.860 -26.066 1.00 86.88 105 THR A C 1
ATOM 796 O O . THR A 1 105 ? 24.583 -3.683 -25.016 1.00 86.88 105 THR A O 1
ATOM 799 N N . ALA A 1 106 ? 24.873 -4.848 -26.906 1.00 83.81 106 ALA A N 1
ATOM 800 C CA . ALA A 1 106 ? 23.676 -5.675 -26.729 1.00 83.81 106 ALA A CA 1
ATOM 801 C C . ALA A 1 106 ? 23.683 -6.471 -25.409 1.00 83.81 106 ALA A C 1
ATOM 803 O O . ALA A 1 106 ? 22.715 -6.454 -24.654 1.00 83.81 106 ALA A O 1
ATOM 804 N N . ARG A 1 107 ? 24.803 -7.124 -25.075 1.00 82.69 107 ARG A N 1
ATOM 805 C CA . ARG A 1 107 ? 24.919 -7.954 -23.860 1.00 82.69 107 ARG A CA 1
ATOM 806 C C . ARG A 1 107 ? 24.704 -7.191 -22.543 1.00 82.69 107 ARG A C 1
ATOM 808 O O . ARG A 1 107 ? 23.936 -7.673 -21.710 1.00 82.69 107 ARG A O 1
ATOM 815 N N . PRO A 1 108 ? 25.379 -6.053 -22.284 1.00 84.69 108 PRO A N 1
ATOM 816 C CA . PRO A 1 108 ? 25.146 -5.303 -21.054 1.00 84.69 108 PRO A CA 1
ATOM 817 C C . PRO A 1 108 ? 23.731 -4.718 -20.986 1.00 84.69 108 PRO A C 1
ATOM 819 O O . PRO A 1 108 ? 23.165 -4.670 -19.896 1.00 84.69 108 PRO A O 1
ATOM 822 N N . GLU A 1 109 ? 23.134 -4.322 -22.112 1.00 88.94 109 GLU A N 1
ATOM 823 C CA . GLU A 1 109 ? 21.745 -3.850 -22.148 1.00 88.94 109 GLU A CA 1
ATOM 824 C C . GLU A 1 109 ? 20.748 -4.958 -21.796 1.00 88.94 109 GLU A C 1
ATOM 826 O O . GLU A 1 109 ? 19.861 -4.742 -20.971 1.00 88.94 109 GLU A O 1
ATOM 831 N N . GLU A 1 110 ? 20.922 -6.160 -22.349 1.00 88.19 110 GLU A N 1
ATOM 832 C CA . GLU A 1 110 ? 20.113 -7.334 -22.009 1.00 88.19 110 GLU A CA 1
ATOM 833 C C . GLU A 1 110 ? 20.237 -7.692 -20.525 1.00 88.19 110 GLU A C 1
ATOM 835 O O . GLU A 1 110 ? 19.225 -7.868 -19.844 1.00 88.19 110 GLU A O 1
ATOM 840 N N . PHE A 1 111 ? 21.466 -7.722 -19.999 1.00 88.19 111 PHE A N 1
ATOM 841 C CA . PHE A 1 111 ? 21.717 -7.998 -18.586 1.00 88.19 111 PHE A CA 1
ATOM 842 C C . PHE A 1 111 ? 21.069 -6.952 -17.668 1.00 88.19 111 PHE A C 1
ATOM 844 O O . PHE A 1 111 ? 20.444 -7.301 -16.665 1.00 88.19 111 PHE A O 1
ATOM 851 N N . LEU A 1 112 ? 21.174 -5.664 -18.011 1.00 92.44 112 LEU A N 1
ATOM 852 C CA . LEU A 1 112 ? 20.520 -4.589 -17.264 1.00 92.44 112 LEU A CA 1
ATOM 853 C C . LEU A 1 112 ? 18.995 -4.693 -17.346 1.00 92.44 112 LEU A C 1
ATOM 855 O O . LEU A 1 112 ? 18.321 -4.532 -16.329 1.00 92.44 112 LEU A O 1
ATOM 859 N N . ALA A 1 113 ? 18.439 -4.990 -18.520 1.00 93.44 113 ALA A N 1
ATOM 860 C CA . ALA A 1 113 ? 17.002 -5.152 -18.703 1.00 93.44 113 ALA A CA 1
ATOM 861 C C . ALA A 1 113 ? 16.455 -6.333 -17.888 1.00 93.44 113 ALA A C 1
ATOM 863 O O . ALA A 1 113 ? 15.411 -6.209 -17.244 1.00 93.44 113 ALA A O 1
ATOM 864 N N . GLU A 1 114 ? 17.161 -7.463 -17.870 1.00 94.06 114 GLU A N 1
ATOM 865 C CA . GLU A 1 114 ? 16.807 -8.619 -17.047 1.00 94.06 114 GLU A CA 1
ATOM 866 C C . GLU A 1 114 ? 16.943 -8.310 -15.550 1.00 94.06 114 GLU A C 1
ATOM 868 O O . GLU A 1 114 ? 16.022 -8.582 -14.778 1.00 94.06 114 GLU A O 1
ATOM 873 N N . GLY A 1 115 ? 18.033 -7.657 -15.141 1.00 92.44 115 GLY A N 1
ATOM 874 C CA . GLY A 1 115 ? 18.237 -7.203 -13.766 1.00 92.44 115 GLY A CA 1
ATOM 875 C C . GLY A 1 115 ? 17.114 -6.282 -13.283 1.00 92.44 115 GLY A C 1
ATOM 876 O O . GLY A 1 115 ? 16.535 -6.517 -12.222 1.00 92.44 115 GLY A O 1
ATOM 877 N N . LEU A 1 116 ? 16.735 -5.285 -14.087 1.00 96.19 116 LEU A N 1
ATOM 878 C CA . LEU A 1 116 ? 15.626 -4.376 -13.786 1.00 96.19 116 LEU A CA 1
ATOM 879 C C . LEU A 1 116 ? 14.286 -5.112 -13.706 1.00 96.19 116 LEU A C 1
ATOM 881 O O . LEU A 1 116 ? 13.502 -4.841 -12.797 1.00 96.19 116 LEU A O 1
ATOM 885 N N . ARG A 1 117 ? 14.022 -6.070 -14.603 1.00 96.38 117 ARG A N 1
ATOM 886 C CA . ARG A 1 117 ? 12.813 -6.908 -14.535 1.00 96.38 117 ARG A CA 1
ATOM 887 C C . ARG A 1 117 ? 12.770 -7.737 -13.256 1.00 96.38 117 ARG A C 1
ATOM 889 O O . ARG A 1 117 ? 11.725 -7.783 -12.613 1.00 96.38 117 ARG A O 1
ATOM 896 N N . ASN A 1 118 ? 13.886 -8.349 -12.867 1.00 96.44 118 ASN A N 1
ATOM 897 C CA . ASN A 1 118 ? 13.978 -9.167 -11.657 1.00 96.44 118 ASN A CA 1
ATOM 898 C C . ASN A 1 118 ? 13.774 -8.330 -10.392 1.00 96.44 118 ASN A C 1
ATOM 900 O O . ASN A 1 118 ? 13.014 -8.722 -9.507 1.00 96.44 118 ASN A O 1
ATOM 904 N N . VAL A 1 119 ? 14.402 -7.154 -10.328 1.00 95.81 119 VAL A N 1
ATOM 905 C CA . VAL A 1 119 ? 14.224 -6.200 -9.227 1.00 95.81 119 VAL A CA 1
ATOM 906 C C . VAL A 1 119 ? 12.774 -5.723 -9.156 1.00 95.81 119 VAL A C 1
ATOM 908 O O . VAL A 1 119 ? 12.181 -5.731 -8.081 1.00 95.81 119 VAL A O 1
ATOM 911 N N . ASN A 1 120 ? 12.165 -5.382 -10.293 1.00 97.00 120 ASN A N 1
ATOM 912 C CA . ASN A 1 120 ? 10.770 -4.955 -10.326 1.00 97.00 120 ASN A CA 1
ATOM 913 C C . ASN A 1 120 ? 9.815 -6.075 -9.876 1.00 97.00 120 ASN A C 1
ATOM 915 O O . ASN A 1 120 ? 8.946 -5.855 -9.039 1.00 97.00 120 ASN A O 1
ATOM 919 N N . ALA A 1 121 ? 10.023 -7.307 -10.350 1.00 97.12 121 ALA A N 1
ATOM 920 C CA . ALA A 1 121 ? 9.241 -8.467 -9.923 1.00 97.12 121 ALA A CA 1
ATOM 921 C C . ALA A 1 121 ? 9.398 -8.763 -8.421 1.00 97.12 121 ALA A C 1
ATOM 923 O O . ALA A 1 121 ? 8.445 -9.188 -7.765 1.00 97.12 121 ALA A O 1
ATOM 924 N N . HIS A 1 122 ? 10.591 -8.538 -7.866 1.00 97.44 122 HIS A N 1
ATOM 925 C CA . HIS A 1 122 ? 10.832 -8.655 -6.432 1.00 97.44 122 HIS A CA 1
ATOM 926 C C . HIS A 1 122 ? 10.063 -7.591 -5.637 1.00 97.44 122 HIS A C 1
ATOM 928 O O . HIS A 1 122 ? 9.400 -7.938 -4.659 1.00 97.44 122 HIS A O 1
ATOM 934 N N . PHE A 1 123 ? 10.085 -6.330 -6.079 1.00 97.69 123 PHE A N 1
ATOM 935 C CA . PHE A 1 123 ? 9.330 -5.253 -5.434 1.00 97.69 123 PHE A CA 1
ATOM 936 C C . PHE A 1 123 ? 7.821 -5.472 -5.491 1.00 97.69 123 PHE A C 1
ATOM 938 O O . PHE A 1 123 ? 7.157 -5.318 -4.471 1.00 97.69 123 PHE A O 1
ATOM 945 N N . GLU A 1 124 ? 7.281 -5.881 -6.637 1.00 97.88 124 GLU A N 1
ATOM 946 C CA . GLU A 1 124 ? 5.853 -6.189 -6.772 1.00 97.88 124 GLU A CA 1
ATOM 947 C C . GLU A 1 124 ? 5.424 -7.322 -5.830 1.00 97.88 124 GLU A C 1
ATOM 949 O O . GLU A 1 124 ? 4.370 -7.246 -5.195 1.00 97.88 124 GLU A O 1
ATOM 954 N N . ARG A 1 125 ? 6.268 -8.351 -5.666 1.00 98.00 125 ARG A N 1
ATOM 955 C CA . ARG A 1 125 ? 6.013 -9.430 -4.703 1.00 98.00 125 ARG A CA 1
ATOM 956 C C . ARG A 1 125 ? 5.985 -8.908 -3.268 1.00 98.00 125 ARG A C 1
ATOM 958 O O . ARG A 1 125 ? 5.013 -9.170 -2.565 1.00 98.00 125 ARG A O 1
ATOM 965 N N . LEU A 1 126 ? 7.007 -8.154 -2.859 1.00 97.75 126 LEU A N 1
ATOM 966 C CA . LEU A 1 126 ? 7.083 -7.579 -1.512 1.00 97.75 126 LEU A CA 1
ATOM 967 C C . LEU A 1 126 ? 5.900 -6.647 -1.227 1.00 97.75 126 LEU A C 1
ATOM 969 O O . LEU A 1 126 ? 5.270 -6.748 -0.181 1.00 97.75 126 LEU A O 1
ATOM 973 N N . LEU A 1 127 ? 5.541 -5.781 -2.176 1.00 98.00 127 LEU A N 1
ATOM 974 C CA . LEU A 1 127 ? 4.373 -4.907 -2.056 1.00 98.00 127 LEU A CA 1
ATOM 975 C C . LEU A 1 127 ? 3.072 -5.707 -1.928 1.00 98.00 127 LEU A C 1
ATOM 977 O O . LEU A 1 127 ? 2.188 -5.322 -1.163 1.00 98.00 127 LEU A O 1
ATOM 981 N N . GLY A 1 128 ? 2.942 -6.815 -2.659 1.00 98.31 128 GLY A N 1
ATOM 982 C CA . GLY A 1 128 ? 1.811 -7.732 -2.533 1.00 98.31 128 GLY A CA 1
ATOM 983 C C . GLY A 1 128 ? 1.721 -8.371 -1.144 1.00 98.31 128 GLY A C 1
ATOM 984 O O . GLY A 1 128 ? 0.644 -8.387 -0.546 1.00 98.31 128 GLY A O 1
ATOM 985 N N . GLU A 1 129 ? 2.843 -8.853 -0.612 1.00 98.19 129 GLU A N 1
ATOM 986 C CA . GLU A 1 129 ? 2.937 -9.447 0.728 1.00 98.19 129 GLU A CA 1
ATOM 987 C C . GLU A 1 129 ? 2.597 -8.430 1.827 1.00 98.19 129 GLU A C 1
ATOM 989 O O . GLU A 1 129 ? 1.753 -8.712 2.681 1.00 98.19 129 GLU A O 1
ATOM 994 N N . GLU A 1 130 ? 3.154 -7.221 1.752 1.00 98.06 130 GLU A N 1
ATOM 995 C CA . GLU A 1 130 ? 2.867 -6.130 2.691 1.00 98.06 130 GLU A CA 1
ATOM 996 C C . GLU A 1 130 ? 1.393 -5.712 2.655 1.00 98.06 130 GLU A C 1
ATOM 998 O O . GLU A 1 130 ? 0.761 -5.536 3.697 1.00 98.06 130 GLU A O 1
ATOM 1003 N N . ARG A 1 131 ? 0.785 -5.621 1.465 1.00 98.19 131 ARG A N 1
ATOM 1004 C CA . ARG A 1 131 ? -0.654 -5.331 1.331 1.00 98.19 131 ARG A CA 1
ATOM 1005 C C . ARG A 1 131 ? -1.517 -6.415 1.972 1.00 98.19 131 ARG A C 1
ATOM 1007 O O . ARG A 1 131 ? -2.495 -6.094 2.647 1.00 98.19 131 ARG A O 1
ATOM 1014 N N . LEU A 1 132 ? -1.161 -7.687 1.791 1.00 98.44 132 LEU A N 1
ATOM 1015 C CA . LEU A 1 132 ? -1.860 -8.804 2.429 1.00 98.44 132 LEU A CA 1
ATOM 1016 C C . LEU A 1 132 ? -1.702 -8.770 3.952 1.00 98.44 132 LEU A C 1
ATOM 1018 O O . LEU A 1 132 ? -2.669 -9.013 4.676 1.00 98.44 132 LEU A O 1
ATOM 1022 N N . GLN A 1 133 ? -0.507 -8.454 4.450 1.00 98.38 133 GLN A N 1
ATOM 1023 C CA . GLN A 1 133 ? -0.255 -8.313 5.880 1.00 98.38 133 GLN A CA 1
ATOM 1024 C C . GLN A 1 133 ? -1.046 -7.146 6.478 1.00 98.38 133 GLN A C 1
ATOM 1026 O O . GLN A 1 133 ? -1.702 -7.325 7.506 1.00 98.38 133 GLN A O 1
ATOM 1031 N N . ALA A 1 134 ? -1.059 -5.989 5.816 1.00 98.19 134 ALA A N 1
ATOM 1032 C CA . ALA A 1 134 ? -1.847 -4.833 6.225 1.00 98.19 134 ALA A CA 1
ATOM 1033 C C . ALA A 1 134 ? -3.348 -5.161 6.278 1.00 98.19 134 ALA A C 1
ATOM 1035 O O . ALA A 1 134 ? -4.000 -4.880 7.282 1.00 98.19 134 ALA A O 1
ATOM 1036 N N . ALA A 1 135 ? -3.884 -5.834 5.254 1.00 98.38 135 ALA A N 1
ATOM 1037 C CA . ALA A 1 135 ? -5.285 -6.255 5.229 1.00 98.38 135 ALA A CA 1
ATOM 1038 C C . ALA A 1 135 ? -5.629 -7.206 6.390 1.00 98.38 135 ALA A C 1
ATOM 1040 O O . ALA A 1 135 ? -6.639 -7.018 7.065 1.00 98.38 135 ALA A O 1
ATOM 1041 N N . ARG A 1 136 ? -4.761 -8.185 6.685 1.00 98.50 136 ARG A N 1
ATOM 1042 C CA . ARG A 1 136 ? -4.939 -9.099 7.829 1.00 98.50 136 ARG A CA 1
ATOM 1043 C C . ARG A 1 136 ? -4.910 -8.370 9.171 1.00 98.50 136 ARG A C 1
ATOM 1045 O O . ARG A 1 136 ? -5.640 -8.749 10.082 1.00 98.50 136 ARG A O 1
ATOM 1052 N N . LEU A 1 137 ? -4.051 -7.363 9.326 1.00 98.38 137 LEU A N 1
ATOM 1053 C CA . LEU A 1 137 ? -3.973 -6.577 10.559 1.00 98.38 137 LEU A CA 1
ATOM 1054 C C . LEU A 1 137 ? -5.216 -5.709 10.755 1.00 98.38 137 LEU A C 1
ATOM 1056 O O . LEU A 1 137 ? -5.738 -5.674 11.866 1.00 98.38 137 LEU A O 1
ATOM 1060 N N . LEU A 1 138 ? -5.719 -5.081 9.691 1.00 98.56 138 LEU A N 1
ATOM 1061 C CA . LEU A 1 138 ? -6.966 -4.314 9.733 1.00 98.56 138 LEU A CA 1
ATOM 1062 C C . LEU A 1 138 ? -8.160 -5.199 10.094 1.00 98.56 138 LEU A C 1
ATOM 1064 O O . LEU A 1 138 ? -8.923 -4.85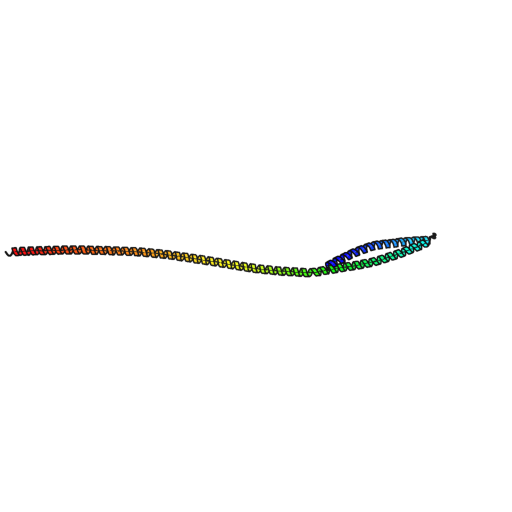7 10.987 1.00 98.56 138 LEU A O 1
ATOM 1068 N N . GLU A 1 139 ? -8.271 -6.377 9.485 1.00 98.50 139 GLU A N 1
ATOM 1069 C CA . GLU A 1 139 ? -9.347 -7.323 9.796 1.00 98.50 139 GLU A CA 1
ATOM 1070 C C . GLU A 1 139 ? -9.273 -7.827 11.252 1.00 98.50 139 GLU A C 1
ATOM 1072 O O . GLU A 1 139 ? -10.288 -8.039 11.912 1.00 98.50 139 GLU A O 1
ATOM 1077 N N . ARG A 1 140 ? -8.061 -8.023 11.789 1.00 98.38 140 ARG A N 1
ATOM 1078 C CA . ARG A 1 140 ? -7.871 -8.370 13.207 1.00 98.38 140 ARG A CA 1
ATOM 1079 C C . ARG A 1 140 ? -8.235 -7.218 14.138 1.00 98.38 140 ARG A C 1
ATOM 1081 O O . ARG A 1 140 ? -8.799 -7.482 15.195 1.00 98.38 140 ARG A O 1
ATOM 1088 N N . LEU A 1 141 ? -7.899 -5.986 13.762 1.00 98.44 141 LEU A N 1
ATOM 1089 C CA . LEU A 1 141 ? -8.262 -4.793 14.520 1.00 98.44 141 LEU A CA 1
ATOM 1090 C C . LEU A 1 141 ? -9.782 -4.640 14.575 1.00 98.44 141 LEU A C 1
ATOM 1092 O O . LEU A 1 141 ? -10.327 -4.529 15.664 1.00 98.44 141 LEU A O 1
ATOM 1096 N N . GLU A 1 142 ? -10.457 -4.741 13.431 1.00 98.62 142 GLU A N 1
ATOM 1097 C CA . GLU A 1 142 ? -11.914 -4.624 13.340 1.00 98.62 142 GLU A CA 1
ATOM 1098 C C . GLU A 1 142 ? -12.621 -5.674 14.210 1.00 98.62 142 GLU A C 1
ATOM 1100 O O . GLU A 1 142 ? -13.532 -5.348 14.968 1.00 98.62 142 GLU A O 1
ATOM 1105 N N . ARG A 1 143 ? -12.165 -6.935 14.178 1.00 98.44 143 ARG A N 1
ATOM 1106 C CA . ARG A 1 143 ? -12.695 -7.983 15.069 1.00 98.44 143 ARG A CA 1
ATOM 1107 C C . ARG A 1 143 ? -12.494 -7.642 16.544 1.00 98.44 143 ARG A C 1
ATOM 1109 O O . ARG A 1 143 ? -13.423 -7.796 17.330 1.00 98.44 143 ARG A O 1
ATOM 1116 N N . ALA A 1 144 ? -11.303 -7.177 16.916 1.00 98.31 144 ALA A N 1
ATOM 1117 C CA . ALA A 1 144 ? -11.001 -6.813 18.297 1.00 98.31 144 ALA A CA 1
ATOM 1118 C C . ALA A 1 144 ? -11.837 -5.612 18.773 1.00 98.31 144 ALA A C 1
ATOM 1120 O O . ALA A 1 144 ? -12.291 -5.596 19.915 1.00 98.31 144 ALA A O 1
ATOM 1121 N N . GLU A 1 145 ? -12.077 -4.628 17.904 1.00 98.50 145 GLU A N 1
ATOM 1122 C CA . GLU A 1 145 ? -12.946 -3.484 18.187 1.00 98.50 145 GLU A CA 1
ATOM 1123 C C . GLU A 1 145 ? -14.400 -3.928 18.382 1.00 98.50 145 GLU A C 1
ATOM 1125 O O . GLU A 1 145 ? -15.005 -3.587 19.397 1.00 98.50 145 GLU A O 1
ATOM 1130 N N . GLN A 1 146 ? -14.928 -4.778 17.496 1.00 98.50 146 GLN A N 1
ATOM 1131 C CA . GLN A 1 146 ? -16.278 -5.336 17.631 1.00 98.50 146 GLN A CA 1
ATOM 1132 C C . GLN A 1 146 ? -16.441 -6.171 18.910 1.00 98.50 146 GLN A C 1
ATOM 1134 O O . GLN A 1 146 ? -17.470 -6.092 19.582 1.00 98.50 146 GLN A O 1
ATOM 1139 N N . GLU A 1 147 ? -15.445 -6.982 19.270 1.00 98.44 147 GLU A N 1
ATOM 1140 C CA . GLU A 1 147 ? -15.452 -7.749 20.521 1.00 98.44 147 GLU A CA 1
ATOM 1141 C C . GLU A 1 147 ? -15.426 -6.828 21.746 1.00 98.44 147 GLU A C 1
ATOM 1143 O O . GLU A 1 147 ? -16.188 -7.043 22.691 1.00 98.44 147 GLU A O 1
ATOM 1148 N N . ALA A 1 148 ? -14.611 -5.772 21.720 1.00 98.25 148 ALA A N 1
ATOM 1149 C CA . ALA A 1 148 ? -14.556 -4.787 22.794 1.00 98.25 148 ALA A CA 1
ATOM 1150 C C . ALA A 1 148 ? -15.879 -4.018 22.940 1.00 98.25 148 ALA A C 1
ATOM 1152 O O . ALA A 1 148 ? -16.323 -3.770 24.062 1.00 98.25 148 ALA A O 1
ATOM 1153 N N . GLU A 1 149 ? -16.530 -3.656 21.834 1.00 98.38 149 GLU A N 1
ATOM 1154 C CA . GLU A 1 149 ? -17.853 -3.022 21.846 1.00 98.38 149 GLU A CA 1
ATOM 1155 C C . GLU A 1 149 ? -18.922 -3.943 22.436 1.00 98.38 149 GLU A C 1
ATOM 1157 O O . GLU A 1 149 ? -19.693 -3.510 23.293 1.00 98.38 149 GLU A O 1
ATOM 1162 N N . ARG A 1 150 ? -18.927 -5.227 22.054 1.00 98.38 150 ARG A N 1
ATOM 1163 C CA . ARG A 1 150 ? -19.842 -6.225 22.631 1.00 98.38 150 ARG A CA 1
ATOM 1164 C C . ARG A 1 150 ? -19.644 -6.368 24.134 1.00 98.38 150 ARG A C 1
ATOM 1166 O O . ARG A 1 150 ? -20.613 -6.278 24.878 1.00 98.38 150 ARG A O 1
ATOM 1173 N N . GLN A 1 151 ? -18.400 -6.507 24.590 1.00 98.00 151 GLN A N 1
ATOM 1174 C CA . GLN A 1 151 ? -18.092 -6.605 26.020 1.00 98.00 151 GLN A CA 1
ATOM 1175 C C . GLN A 1 151 ? -18.519 -5.350 26.788 1.00 98.00 151 GLN A C 1
ATOM 1177 O O . GLN A 1 151 ? -19.047 -5.450 27.894 1.00 98.00 151 GLN A O 1
ATOM 1182 N N . ARG A 1 152 ? -18.326 -4.155 26.214 1.00 98.38 152 ARG A N 1
ATOM 1183 C CA . ARG A 1 152 ? -18.804 -2.903 26.822 1.00 98.38 152 ARG A CA 1
ATOM 1184 C C . ARG A 1 152 ? -20.322 -2.899 26.959 1.00 98.38 152 ARG A C 1
ATOM 1186 O O . ARG A 1 152 ? -20.805 -2.629 28.053 1.00 98.38 152 ARG A O 1
ATOM 1193 N N . ALA A 1 153 ? -21.045 -3.257 25.899 1.00 98.25 153 ALA A N 1
ATOM 1194 C CA . ALA A 1 153 ? -22.502 -3.333 25.924 1.00 98.25 153 ALA A CA 1
ATOM 1195 C C . ALA A 1 153 ? -23.009 -4.365 26.950 1.00 98.25 153 ALA A C 1
ATOM 1197 O O . ALA A 1 153 ? -23.939 -4.082 27.702 1.00 98.25 153 ALA A O 1
ATOM 1198 N N . GLU A 1 154 ? -22.367 -5.533 27.044 1.00 98.31 154 GLU A N 1
ATOM 1199 C CA . GLU A 1 154 ? -22.690 -6.560 28.045 1.00 98.31 154 GLU A CA 1
ATOM 1200 C C . GLU A 1 154 ? -22.461 -6.059 29.478 1.00 98.31 154 GLU A C 1
ATOM 1202 O O . GLU A 1 154 ? -23.321 -6.225 30.344 1.00 98.31 154 GLU A O 1
ATOM 1207 N N . HIS A 1 155 ? -21.324 -5.410 29.741 1.00 97.94 155 HIS A N 1
ATOM 1208 C CA . HIS A 1 155 ? -21.030 -4.841 31.056 1.00 97.94 155 HIS A CA 1
ATOM 1209 C C . HIS A 1 155 ? -21.957 -3.679 31.421 1.00 97.94 155 HIS A C 1
ATOM 1211 O O . HIS A 1 155 ? -22.310 -3.523 32.592 1.00 97.94 155 HIS A O 1
ATOM 1217 N N . GLU A 1 156 ? -22.344 -2.852 30.453 1.00 98.38 156 GLU A N 1
ATOM 1218 C CA . GLU A 1 156 ? -23.325 -1.786 30.653 1.00 98.38 156 GLU A CA 1
ATOM 1219 C C . GLU A 1 156 ? -24.700 -2.362 30.991 1.00 98.38 156 GLU A C 1
ATOM 1221 O O . GLU A 1 156 ? -25.270 -1.954 32.005 1.00 98.38 156 GLU A O 1
ATOM 1226 N N . GLY A 1 157 ? -25.159 -3.372 30.246 1.00 98.38 157 GLY A N 1
ATOM 1227 C CA . GLY A 1 157 ? -26.404 -4.090 30.528 1.00 98.38 157 GLY A CA 1
ATOM 1228 C C . GLY A 1 157 ? -26.415 -4.693 31.933 1.00 98.38 157 GLY A C 1
ATOM 1229 O O . GLY A 1 157 ? -27.289 -4.376 32.734 1.00 98.38 157 GLY A O 1
ATOM 1230 N N . GLN A 1 158 ? -25.368 -5.435 32.309 1.00 98.06 158 GLN A N 1
ATOM 1231 C CA . GLN A 1 158 ? -25.242 -5.983 33.667 1.00 98.06 158 GLN A CA 1
ATOM 1232 C C . GLN A 1 158 ? -25.280 -4.886 34.738 1.00 98.06 158 GLN A C 1
ATOM 1234 O O . GLN A 1 158 ? -25.927 -5.033 35.772 1.00 98.06 158 GLN A O 1
ATOM 1239 N N . ARG A 1 159 ? -24.593 -3.756 34.521 1.00 98.00 159 ARG A N 1
ATOM 1240 C CA . ARG A 1 159 ? -24.627 -2.622 35.459 1.00 98.00 159 ARG A CA 1
ATOM 1241 C C . ARG A 1 159 ? -26.014 -2.006 35.576 1.00 98.00 159 ARG A C 1
ATOM 1243 O O . ARG A 1 159 ? -26.317 -1.418 36.613 1.00 98.00 159 ARG A O 1
ATOM 1250 N N . GLU A 1 160 ? -26.809 -2.018 34.517 1.00 98.19 160 GLU A N 1
ATOM 1251 C CA . GLU A 1 160 ? -28.195 -1.553 34.547 1.00 98.19 160 GLU A CA 1
ATOM 1252 C C . GLU A 1 160 ? -29.095 -2.528 35.297 1.00 98.19 160 GLU A C 1
ATOM 1254 O O . GLU A 1 160 ? -29.844 -2.072 36.163 1.00 98.19 160 GLU A O 1
ATOM 1259 N N . ASP A 1 161 ? -28.933 -3.830 35.065 1.00 98.31 161 ASP A N 1
ATOM 1260 C CA . ASP A 1 161 ? -29.652 -4.891 35.774 1.00 98.31 161 ASP A CA 1
ATOM 1261 C C . ASP A 1 161 ? -29.393 -4.809 37.282 1.00 98.31 161 ASP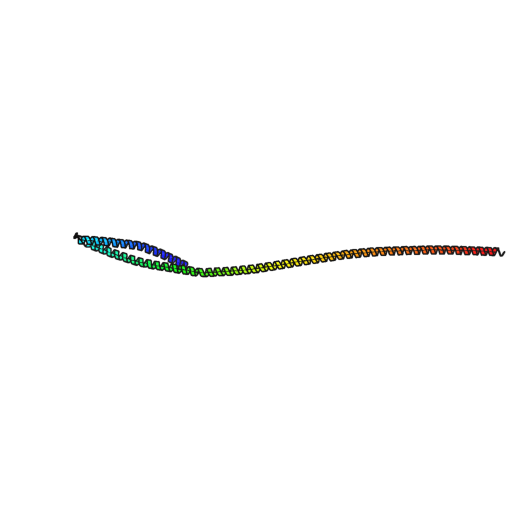 A C 1
ATOM 1263 O O . ASP A 1 161 ? -30.329 -4.623 38.061 1.00 98.31 161 ASP A O 1
ATOM 1267 N N . TRP A 1 162 ? -28.121 -4.777 37.704 1.00 98.31 162 TRP A N 1
ATOM 1268 C CA . TRP A 1 162 ? -27.750 -4.614 39.117 1.00 98.31 162 TRP A CA 1
ATOM 1269 C C . TRP A 1 162 ? -28.297 -3.318 39.728 1.00 98.31 162 TRP A C 1
ATOM 1271 O O . TRP A 1 162 ? -28.719 -3.290 40.885 1.00 98.31 162 TRP A O 1
ATOM 1281 N N . ARG A 1 163 ? -28.315 -2.215 38.965 1.00 98.38 163 ARG A N 1
ATOM 1282 C CA . ARG A 1 163 ? -28.927 -0.950 39.413 1.00 98.38 163 ARG A CA 1
ATOM 1283 C C . ARG A 1 163 ? -30.449 -1.052 39.506 1.00 98.38 163 ARG A C 1
ATOM 1285 O O . ARG A 1 163 ? -31.052 -0.333 40.302 1.00 98.38 163 ARG A O 1
ATOM 1292 N N . GLY A 1 164 ? -31.087 -1.860 38.666 1.00 98.38 164 GLY A N 1
ATOM 1293 C CA . GLY A 1 164 ? -32.506 -2.189 38.741 1.00 98.38 164 GLY A CA 1
ATOM 1294 C C . GLY A 1 164 ? -32.819 -2.973 40.009 1.00 98.38 164 GLY A C 1
ATOM 1295 O O . GLY A 1 164 ? -33.617 -2.508 40.818 1.00 98.38 164 GLY A O 1
ATOM 1296 N N . GLU A 1 165 ? -32.113 -4.080 40.227 1.00 98.38 165 GLU A N 1
ATOM 1297 C CA . GLU A 1 165 ? -32.263 -4.946 41.402 1.00 98.38 165 GLU A CA 1
ATOM 1298 C C . GLU A 1 165 ? -32.008 -4.201 42.716 1.00 98.38 165 GLU A C 1
ATOM 1300 O O . GLU A 1 165 ? -32.767 -4.325 43.674 1.00 98.38 165 GLU A O 1
ATOM 1305 N N . LEU A 1 166 ? -30.975 -3.355 42.771 1.00 98.25 166 LEU A N 1
ATOM 1306 C CA . LEU A 1 166 ? -30.710 -2.558 43.968 1.00 98.25 166 LEU A CA 1
ATOM 1307 C C . LEU A 1 166 ? -31.861 -1.587 44.271 1.00 98.25 166 LEU A C 1
ATOM 1309 O O . LEU A 1 166 ? -32.211 -1.387 45.433 1.00 98.25 166 LEU A O 1
ATOM 1313 N N . ARG A 1 167 ? -32.464 -0.987 43.235 1.00 98.25 167 ARG A N 1
ATOM 1314 C CA . ARG A 1 167 ? -33.628 -0.105 43.399 1.00 98.25 167 ARG A CA 1
ATOM 1315 C C . ARG A 1 167 ? -34.847 -0.879 43.886 1.00 98.25 167 ARG A C 1
ATOM 1317 O O . ARG A 1 167 ? -35.534 -0.381 44.773 1.00 98.25 167 ARG A O 1
ATOM 1324 N N . THR A 1 168 ? -35.113 -2.067 43.344 1.00 98.25 168 THR A N 1
ATOM 1325 C CA . THR A 1 168 ? -36.244 -2.893 43.792 1.00 98.25 168 THR A CA 1
ATOM 1326 C C . THR A 1 168 ? -36.055 -3.347 45.234 1.00 98.25 168 THR A C 1
ATOM 1328 O O . THR A 1 168 ? -36.957 -3.143 46.039 1.00 98.25 168 THR A O 1
ATOM 1331 N N . LEU A 1 169 ? -34.864 -3.833 45.600 1.00 98.25 169 LEU A N 1
ATOM 1332 C CA . LEU A 1 169 ? -34.544 -4.234 46.975 1.00 98.25 169 LEU A CA 1
ATOM 1333 C C . LEU A 1 169 ? -34.675 -3.074 47.967 1.00 98.25 169 LE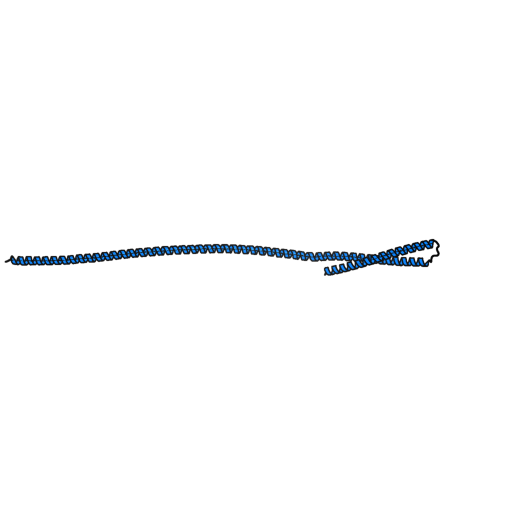U A C 1
ATOM 1335 O O . LEU A 1 169 ? -35.160 -3.255 49.082 1.00 98.25 169 LEU A O 1
ATOM 1339 N N . GLN A 1 170 ? -34.256 -1.870 47.574 1.00 98.44 170 GLN A N 1
ATOM 1340 C CA . GLN A 1 170 ? -34.401 -0.688 48.419 1.00 98.44 170 GLN A CA 1
ATOM 1341 C C . GLN A 1 170 ? -35.880 -0.331 48.636 1.00 98.44 170 GLN A C 1
ATOM 1343 O O . GLN A 1 170 ? -36.275 -0.066 49.767 1.00 98.44 170 GLN A O 1
ATOM 1348 N N . LEU A 1 171 ? -36.705 -0.383 47.585 1.00 98.38 171 LEU A N 1
ATOM 1349 C CA . LEU A 1 171 ? -38.150 -0.153 47.697 1.00 98.38 171 LEU A CA 1
ATOM 1350 C C . LEU A 1 171 ? -38.843 -1.211 48.566 1.00 98.38 171 LEU A C 1
ATOM 1352 O O . LEU A 1 171 ? -39.705 -0.864 49.369 1.00 98.38 171 LEU A O 1
ATOM 1356 N N . GLU A 1 172 ? -38.464 -2.483 48.427 1.00 98.31 172 GLU A N 1
ATOM 1357 C CA . GLU A 1 172 ? -38.976 -3.579 49.259 1.00 98.31 172 GLU A CA 1
ATOM 1358 C C . GLU A 1 172 ? -38.618 -3.365 50.731 1.00 98.31 172 GLU A C 1
ATOM 1360 O O . GLU A 1 172 ? -39.501 -3.388 51.588 1.00 98.31 172 GLU A O 1
ATOM 1365 N N . LYS A 1 173 ? -37.350 -3.054 51.020 1.00 98.38 173 LYS A N 1
ATOM 1366 C CA . LYS A 1 173 ? -36.885 -2.727 52.371 1.00 98.38 173 LYS A CA 1
ATOM 1367 C C . LYS A 1 173 ? -37.660 -1.552 52.973 1.00 98.38 173 LYS A C 1
ATOM 1369 O O . LYS A 1 173 ? -38.061 -1.615 54.135 1.00 98.38 173 LYS A O 1
ATOM 1374 N N . ASP A 1 174 ? -37.862 -0.482 52.208 1.00 98.44 174 ASP A N 1
ATOM 1375 C CA . ASP A 1 174 ? -38.571 0.709 52.683 1.00 98.44 174 ASP A CA 1
ATOM 1376 C C . ASP A 1 174 ? -40.060 0.400 52.946 1.00 98.44 174 ASP A C 1
ATOM 1378 O O . ASP A 1 174 ? -40.628 0.863 53.939 1.00 98.44 174 ASP A O 1
ATOM 1382 N N . ALA A 1 175 ? -40.685 -0.450 52.123 1.00 98.25 175 ALA A N 1
ATOM 1383 C CA . ALA A 1 175 ? -42.054 -0.920 52.334 1.00 98.25 175 ALA A CA 1
ATOM 1384 C C . ALA A 1 175 ? -42.187 -1.824 53.574 1.00 98.25 175 ALA A C 1
ATOM 1386 O O . ALA A 1 175 ? -43.134 -1.673 54.351 1.00 98.25 175 ALA A O 1
ATOM 1387 N N . GLU A 1 176 ? -41.239 -2.739 53.792 1.00 98.25 176 GLU A N 1
ATOM 1388 C CA . GLU A 1 176 ? -41.193 -3.589 54.986 1.00 98.25 176 GLU A CA 1
ATOM 1389 C C . GLU A 1 176 ? -41.008 -2.766 56.264 1.00 98.25 176 GLU A C 1
ATOM 1391 O O . GLU A 1 176 ? -41.705 -3.007 57.253 1.00 98.25 176 GLU A O 1
ATOM 1396 N N . ALA A 1 177 ? -40.120 -1.767 56.237 1.00 98.19 177 ALA A N 1
ATOM 1397 C CA . ALA A 1 177 ? -39.905 -0.856 57.357 1.00 98.19 177 ALA A CA 1
ATOM 1398 C C . ALA A 1 177 ? -41.185 -0.079 57.698 1.00 98.19 177 ALA A C 1
ATOM 1400 O O . ALA A 1 177 ? -41.618 -0.088 58.851 1.00 98.19 177 ALA A O 1
ATOM 1401 N N . ALA A 1 178 ? -41.853 0.500 56.694 1.00 98.19 178 ALA A N 1
ATOM 1402 C CA . ALA A 1 178 ? -43.115 1.211 56.889 1.00 98.19 178 ALA A CA 1
ATOM 1403 C C . ALA A 1 178 ? -44.210 0.302 57.480 1.00 98.19 178 ALA A C 1
ATOM 1405 O O . ALA A 1 178 ? -44.965 0.702 58.368 1.00 98.19 178 ALA A O 1
ATOM 1406 N N . LEU A 1 179 ? -44.288 -0.950 57.024 1.00 98.38 179 LEU A N 1
ATOM 1407 C CA . LEU A 1 179 ? -45.244 -1.928 57.540 1.00 98.38 179 LEU A CA 1
ATOM 1408 C C . LEU A 1 179 ? -44.914 -2.362 58.980 1.00 98.38 179 LEU A C 1
ATOM 1410 O O . LEU A 1 179 ? -45.824 -2.556 59.792 1.00 98.38 179 LEU A O 1
ATOM 1414 N N . ALA A 1 180 ? -43.632 -2.494 59.325 1.00 97.31 180 ALA A N 1
ATOM 1415 C CA . ALA A 1 180 ? -43.192 -2.765 60.690 1.00 97.31 180 ALA A CA 1
ATOM 1416 C C . ALA A 1 180 ? -43.526 -1.600 61.637 1.00 97.31 180 ALA A C 1
ATOM 1418 O O . ALA A 1 180 ? -44.048 -1.839 62.726 1.00 97.31 180 ALA A O 1
ATOM 1419 N N . GLU A 1 181 ? -43.312 -0.354 61.208 1.00 98.25 181 GLU A N 1
ATOM 1420 C CA . GLU A 1 181 ? -43.687 0.849 61.963 1.00 98.25 181 GLU A CA 1
ATOM 1421 C C . GLU A 1 181 ? -45.199 0.928 62.199 1.00 98.25 181 GLU A C 1
ATOM 1423 O O . GLU A 1 181 ? -45.640 1.180 63.321 1.00 98.25 181 GLU A O 1
ATOM 1428 N N . GLN A 1 182 ? -46.013 0.635 61.178 1.00 98.00 182 GLN A N 1
ATOM 1429 C CA . GLN A 1 182 ? -47.471 0.579 61.326 1.00 98.00 182 GLN A CA 1
ATOM 1430 C C . GLN A 1 182 ? -47.906 -0.480 62.346 1.00 98.00 182 GLN A C 1
ATOM 1432 O O . GLN A 1 182 ? -48.771 -0.216 63.184 1.00 98.00 182 GLN A O 1
ATOM 1437 N N . ARG A 1 183 ? -47.298 -1.674 62.308 1.00 98.12 183 ARG A N 1
ATOM 1438 C CA . ARG A 1 183 ? -47.569 -2.740 63.285 1.00 98.12 183 ARG A CA 1
ATOM 1439 C C . ARG A 1 183 ? -47.163 -2.321 64.694 1.00 98.12 183 ARG A C 1
ATOM 1441 O O . ARG A 1 183 ? -47.945 -2.524 65.620 1.00 98.12 183 ARG A O 1
ATOM 1448 N N . LEU A 1 184 ? -45.989 -1.709 64.850 1.00 98.00 184 LEU A N 1
ATOM 1449 C CA . LEU A 1 184 ? -45.522 -1.187 66.132 1.00 98.00 184 LEU A CA 1
ATOM 1450 C C . LEU A 1 184 ? -46.525 -0.168 66.688 1.00 98.00 184 LEU A C 1
ATOM 1452 O O . LEU A 1 184 ? -47.034 -0.364 67.790 1.00 98.00 184 LEU A O 1
ATOM 1456 N N . ALA A 1 185 ? -46.898 0.842 65.900 1.00 97.88 185 ALA A N 1
ATOM 1457 C CA . ALA A 1 185 ? -47.855 1.871 66.302 1.00 97.88 185 ALA A CA 1
ATOM 1458 C C . ALA A 1 185 ? -49.220 1.282 66.705 1.00 97.88 185 ALA A C 1
ATOM 1460 O O . ALA A 1 185 ? -49.803 1.689 67.713 1.00 97.88 185 ALA A O 1
ATOM 1461 N N . ALA A 1 186 ? -49.713 0.283 65.963 1.00 98.12 186 ALA A N 1
ATOM 1462 C CA . ALA A 1 186 ? -50.945 -0.423 66.304 1.00 98.12 186 ALA A CA 1
ATOM 1463 C C . ALA A 1 186 ? -50.829 -1.173 67.645 1.00 98.12 186 ALA A C 1
ATOM 1465 O O . ALA A 1 186 ? -51.724 -1.078 68.485 1.00 98.12 186 ALA A O 1
ATOM 1466 N N . THR A 1 187 ? -49.718 -1.878 67.885 1.00 97.88 187 THR A N 1
ATOM 1467 C CA . THR A 1 187 ? -49.493 -2.578 69.162 1.00 97.88 187 THR A CA 1
ATOM 1468 C C . THR A 1 187 ? -49.316 -1.615 70.335 1.00 97.88 187 THR A C 1
ATOM 1470 O O . THR A 1 187 ? -49.853 -1.859 71.414 1.00 97.88 187 THR A O 1
ATOM 1473 N N . GLU A 1 188 ? -48.642 -0.481 70.142 1.00 98.25 188 GLU A N 1
ATOM 1474 C CA . GLU A 1 188 ? -48.532 0.561 71.164 1.00 98.25 188 GLU A CA 1
ATOM 1475 C C . GLU A 1 188 ? -49.898 1.136 71.538 1.00 98.25 188 GLU A C 1
ATOM 1477 O O . GLU A 1 188 ? -50.162 1.379 72.718 1.00 98.25 188 GLU A O 1
ATOM 1482 N N . GLN A 1 189 ? -50.774 1.336 70.550 1.00 98.19 189 GLN A N 1
ATOM 1483 C CA . GLN A 1 189 ? -52.141 1.786 70.779 1.00 98.19 189 GLN A CA 1
ATOM 1484 C C . GLN A 1 189 ? -52.940 0.750 71.583 1.00 98.19 189 GLN A C 1
ATOM 1486 O O . GLN A 1 189 ? -53.555 1.111 72.583 1.00 98.19 189 GLN A O 1
ATOM 1491 N N . GLN A 1 190 ? -52.854 -0.537 71.229 1.00 97.69 190 GLN A N 1
ATOM 1492 C CA . GLN A 1 190 ? -53.491 -1.620 71.992 1.00 97.69 190 GLN A CA 1
ATOM 1493 C C . GLN A 1 190 ? -52.993 -1.676 73.442 1.00 97.69 190 GLN A C 1
ATOM 1495 O O . GLN A 1 190 ? -53.784 -1.849 74.366 1.00 97.69 190 GLN A O 1
ATOM 1500 N N . VAL A 1 191 ? -51.687 -1.491 73.668 1.00 98.12 191 VAL A N 1
ATOM 1501 C CA . VAL A 1 191 ? -51.113 -1.438 75.021 1.00 98.12 191 VAL A CA 1
ATOM 1502 C C . VAL A 1 191 ? -51.629 -0.222 75.795 1.00 98.12 191 VAL A C 1
ATOM 1504 O O . VAL A 1 191 ? -51.944 -0.351 76.979 1.00 98.12 191 VAL A O 1
ATOM 1507 N N . ARG A 1 192 ? -51.737 0.951 75.158 1.00 98.31 192 ARG A N 1
ATOM 1508 C CA . ARG A 1 192 ? -52.313 2.158 75.776 1.00 98.31 192 ARG A CA 1
ATOM 1509 C C . ARG A 1 192 ? -53.773 1.946 76.169 1.00 98.31 192 ARG A C 1
ATOM 1511 O O . ARG A 1 192 ? -54.137 2.238 77.304 1.00 98.31 192 ARG A O 1
ATOM 1518 N N . GLU A 1 193 ? -54.579 1.387 75.274 1.00 97.94 193 GLU A N 1
ATOM 1519 C CA . GLU A 1 193 ? -55.983 1.064 75.540 1.00 97.94 193 GLU A CA 1
ATOM 1520 C C . GLU A 1 193 ? -56.118 0.040 76.671 1.00 97.94 193 GLU A C 1
ATOM 1522 O O . GLU A 1 193 ? -56.890 0.254 77.603 1.00 97.94 193 GLU A O 1
ATOM 1527 N N . ALA A 1 194 ? -55.323 -1.034 76.656 1.00 97.31 194 ALA A N 1
ATOM 1528 C CA . ALA A 1 194 ? -55.320 -2.034 77.721 1.00 97.31 194 ALA A CA 1
ATOM 1529 C C . ALA A 1 194 ? -54.957 -1.427 79.088 1.00 97.31 194 ALA A C 1
ATOM 1531 O O . ALA A 1 194 ? -55.570 -1.776 80.098 1.00 97.31 194 ALA A O 1
ATOM 1532 N N . ARG A 1 195 ? -53.998 -0.491 79.136 1.00 97.62 195 ARG A N 1
ATOM 1533 C CA . ARG A 1 195 ? -53.654 0.243 80.366 1.00 97.62 195 ARG A CA 1
ATOM 1534 C C . ARG A 1 195 ? -54.820 1.097 80.863 1.00 97.62 195 ARG A C 1
ATOM 1536 O O . ARG A 1 195 ? -55.147 1.003 82.042 1.00 97.62 195 ARG A O 1
ATOM 1543 N N . ALA A 1 196 ? -55.476 1.844 79.975 1.00 97.75 196 ALA A N 1
ATOM 1544 C CA . ALA A 1 196 ? -56.651 2.645 80.323 1.00 97.75 196 ALA A CA 1
ATOM 1545 C C . ALA A 1 196 ? -57.806 1.773 80.851 1.00 97.75 196 ALA A C 1
ATOM 1547 O O . ALA A 1 196 ? -58.446 2.115 81.843 1.00 97.75 196 ALA A O 1
ATOM 1548 N N . TRP A 1 197 ? -58.032 0.597 80.253 1.00 97.81 197 TRP A N 1
ATOM 1549 C CA . TRP A 1 197 ? -59.002 -0.377 80.762 1.00 97.81 197 TRP A CA 1
ATOM 1550 C C . TRP A 1 197 ? -58.653 -0.877 82.165 1.00 97.81 197 TRP A C 1
ATOM 1552 O O . TRP A 1 197 ? -59.540 -0.993 83.009 1.00 97.81 197 TRP A O 1
ATOM 1562 N N . VAL A 1 198 ? -57.376 -1.160 82.440 1.00 97.69 198 VAL A N 1
ATOM 1563 C CA . VAL A 1 198 ? -56.923 -1.560 83.781 1.00 97.69 198 VAL A CA 1
ATOM 1564 C C . VAL A 1 198 ? -57.143 -0.441 84.798 1.00 97.69 198 VAL A C 1
ATOM 1566 O O . VAL A 1 198 ? -57.591 -0.725 85.906 1.00 97.69 198 VAL A O 1
ATOM 1569 N N . GLU A 1 199 ? -56.849 0.811 84.448 1.00 96.69 199 GLU A N 1
ATOM 1570 C CA . GLU A 1 199 ? -57.111 1.973 85.309 1.00 96.69 199 GLU A CA 1
ATOM 1571 C C . GLU A 1 199 ? -58.607 2.122 85.600 1.00 96.69 199 GLU A C 1
ATOM 1573 O O . GLU A 1 199 ? -58.998 2.145 86.765 1.00 96.69 199 GLU A O 1
ATOM 1578 N N . HIS A 1 200 ? -59.455 2.072 84.573 1.00 96.75 200 HIS A N 1
ATOM 1579 C CA . HIS A 1 200 ? -60.907 2.130 84.738 1.00 96.75 200 HIS A CA 1
ATOM 1580 C C . HIS A 1 200 ? -61.448 0.981 85.610 1.00 96.75 200 HIS A C 1
ATOM 1582 O O . HIS A 1 200 ? -62.318 1.180 86.457 1.00 96.75 200 HIS A O 1
ATOM 1588 N N . LEU A 1 201 ? -60.937 -0.245 85.440 1.00 96.19 201 LEU A N 1
ATOM 1589 C CA . LEU A 1 201 ? -61.318 -1.384 86.285 1.00 96.19 201 LEU A CA 1
ATOM 1590 C C . LEU A 1 201 ? -60.872 -1.203 87.741 1.00 96.19 201 LEU A C 1
ATOM 1592 O O . LEU A 1 201 ? -61.605 -1.606 88.646 1.00 96.19 201 LEU A O 1
ATOM 1596 N N . LYS A 1 202 ? -59.704 -0.593 87.979 1.00 96.56 202 LYS A N 1
ATOM 1597 C CA . LYS A 1 202 ? -59.248 -0.234 89.329 1.00 96.56 202 LYS A CA 1
ATOM 1598 C C . LYS A 1 202 ? -60.159 0.814 89.954 1.00 96.56 202 LYS A C 1
ATOM 1600 O O . LYS A 1 202 ? -60.652 0.574 91.047 1.00 96.56 202 LYS A O 1
ATOM 1605 N N . GLU A 1 203 ? -60.480 1.895 89.247 1.00 95.75 203 GLU A N 1
ATOM 1606 C CA . GLU A 1 203 ? -61.414 2.925 89.726 1.00 95.75 203 GLU A CA 1
ATOM 1607 C C . GLU A 1 203 ? -62.804 2.340 90.037 1.00 95.75 203 GLU A C 1
ATOM 1609 O O . GLU A 1 203 ? -63.399 2.619 91.082 1.00 95.75 203 GLU A O 1
ATOM 1614 N N . ALA A 1 204 ? -63.314 1.460 89.172 1.00 93.69 204 ALA A N 1
ATOM 1615 C CA . ALA A 1 204 ? -64.570 0.746 89.396 1.00 93.69 204 ALA A CA 1
ATOM 1616 C C . ALA A 1 204 ? -64.502 -0.204 90.610 1.00 93.69 204 ALA A C 1
ATOM 1618 O O . ALA A 1 204 ? -65.490 -0.390 91.321 1.00 93.69 204 ALA A O 1
ATOM 1619 N N . SER A 1 205 ? -63.349 -0.825 90.860 1.00 93.88 205 SER A N 1
ATOM 1620 C CA . SER A 1 205 ? -63.121 -1.649 92.050 1.00 93.88 205 SER A CA 1
ATOM 1621 C C . SER A 1 205 ? -63.034 -0.798 93.319 1.00 93.88 205 SER A C 1
ATOM 1623 O O . SER A 1 205 ? -63.648 -1.142 94.326 1.00 93.88 205 SER A O 1
ATOM 1625 N N . ASP A 1 206 ? -62.320 0.325 93.275 1.00 93.12 206 ASP A N 1
ATOM 1626 C CA . ASP A 1 206 ? -62.141 1.236 94.407 1.00 93.12 206 ASP A CA 1
ATOM 1627 C C . ASP A 1 206 ? -63.467 1.890 94.806 1.00 93.12 206 ASP A C 1
ATOM 1629 O O . ASP A 1 206 ? -63.818 1.928 95.985 1.00 93.12 206 ASP A O 1
ATOM 1633 N N . THR A 1 207 ? -64.265 2.326 93.830 1.00 92.69 207 THR A N 1
ATOM 1634 C CA . THR A 1 207 ? -65.622 2.850 94.061 1.00 92.69 207 THR A CA 1
ATOM 1635 C C . THR A 1 207 ? -66.540 1.797 94.682 1.00 92.69 207 THR A C 1
ATOM 1637 O O . THR A 1 207 ? -67.249 2.102 95.643 1.00 92.69 207 THR A O 1
ATOM 1640 N N . LYS A 1 208 ? -66.483 0.539 94.220 1.00 92.00 208 LYS A N 1
ATOM 1641 C CA . LYS A 1 208 ? -67.186 -0.582 94.868 1.00 92.00 208 LYS A CA 1
ATOM 1642 C C . LYS A 1 208 ? -66.703 -0.819 96.296 1.00 92.00 208 LYS A C 1
ATOM 1644 O O . LYS A 1 208 ? -67.533 -1.024 97.173 1.00 92.00 208 LYS A O 1
ATOM 1649 N N . ALA A 1 209 ? -65.395 -0.771 96.547 1.00 88.75 209 ALA A N 1
ATOM 1650 C CA . ALA A 1 209 ? -64.834 -0.936 97.885 1.00 88.75 209 ALA A CA 1
ATOM 1651 C C . ALA A 1 209 ? -65.279 0.189 98.835 1.00 88.75 209 ALA A C 1
ATOM 1653 O O . ALA A 1 209 ? -65.599 -0.076 99.991 1.00 88.75 209 ALA A O 1
ATOM 1654 N N . VAL A 1 210 ? -65.355 1.435 98.357 1.00 89.31 210 VAL A N 1
ATOM 1655 C CA . VAL A 1 210 ? -65.920 2.559 99.122 1.00 89.31 210 VAL A CA 1
ATOM 1656 C C . VAL A 1 210 ? -67.410 2.343 99.394 1.00 89.31 210 VAL A C 1
ATOM 1658 O O . VAL A 1 210 ? -67.840 2.518 100.531 1.00 89.31 210 VAL A O 1
ATOM 1661 N N . GLY A 1 211 ? -68.183 1.920 98.389 1.00 88.25 211 GLY A N 1
ATOM 1662 C CA . GLY A 1 211 ? -69.603 1.595 98.551 1.00 88.25 211 GLY A CA 1
ATOM 1663 C C . GLY A 1 211 ? -69.843 0.473 99.566 1.00 88.25 211 GLY A C 1
ATOM 1664 O O . GLY A 1 211 ? -70.712 0.603 100.423 1.00 88.25 211 GLY A O 1
ATOM 1665 N N . LEU A 1 212 ? -69.026 -0.586 99.538 1.00 86.19 212 LEU A N 1
ATOM 1666 C CA . LEU A 1 212 ? -69.051 -1.667 100.531 1.00 86.19 212 LEU A CA 1
ATOM 1667 C C . LEU A 1 212 ? -68.781 -1.143 101.945 1.00 86.19 212 LEU A C 1
ATOM 1669 O O . LEU A 1 212 ? -69.573 -1.408 102.839 1.00 86.19 212 LEU A O 1
ATOM 1673 N N . ARG A 1 213 ? -67.742 -0.321 102.142 1.00 84.06 213 ARG A N 1
ATOM 1674 C CA . ARG A 1 213 ? -67.459 0.292 103.455 1.00 84.06 213 ARG A CA 1
ATOM 1675 C C . ARG A 1 213 ? -68.596 1.190 103.949 1.00 84.06 213 ARG A C 1
ATOM 1677 O O . ARG A 1 213 ? -68.833 1.278 105.150 1.00 84.06 213 ARG A O 1
ATOM 1684 N N . GLN A 1 214 ? -69.285 1.891 103.048 1.00 84.88 214 GLN A N 1
ATOM 1685 C CA . GLN A 1 214 ? -70.456 2.696 103.408 1.00 84.88 214 GLN A CA 1
ATOM 1686 C C . GLN A 1 214 ? -71.621 1.818 103.864 1.00 84.88 214 GLN A C 1
ATOM 1688 O O . GLN A 1 214 ? -72.246 2.141 104.872 1.00 84.88 214 GLN A O 1
ATOM 1693 N N . LEU A 1 215 ? -71.888 0.717 103.156 1.00 84.50 215 LEU A N 1
ATOM 1694 C CA . LEU A 1 215 ? -72.902 -0.263 103.545 1.00 84.50 215 LEU A CA 1
ATOM 1695 C C . LEU A 1 215 ? -72.564 -0.906 104.894 1.00 84.50 215 LEU A C 1
ATOM 1697 O O . LEU A 1 215 ? -73.415 -0.905 105.772 1.00 84.50 215 LEU A O 1
ATOM 1701 N N . GLU A 1 216 ? -71.320 -1.340 105.111 1.00 82.75 216 GLU A N 1
ATOM 1702 C CA . GLU A 1 216 ? -70.847 -1.847 106.411 1.00 82.75 216 GLU A CA 1
ATOM 1703 C C . GLU A 1 216 ? -71.037 -0.804 107.529 1.00 82.75 216 GLU A C 1
ATOM 1705 O O . GLU A 1 216 ? -71.491 -1.116 108.629 1.00 82.75 216 GLU A O 1
ATOM 1710 N N . GLY A 1 217 ? -70.738 0.469 107.250 1.00 83.56 217 GLY A N 1
ATOM 1711 C CA . GLY A 1 217 ? -70.982 1.569 108.182 1.00 83.56 217 GLY A CA 1
ATOM 1712 C C . GLY A 1 217 ? -72.470 1.784 108.487 1.00 83.56 217 GLY A C 1
ATOM 1713 O O . GLY A 1 217 ? -72.824 2.049 109.638 1.00 83.56 217 GLY A O 1
ATOM 1714 N N . GLN A 1 218 ? -73.345 1.653 107.486 1.00 81.94 218 GLN A N 1
ATOM 1715 C CA . GLN A 1 218 ? -74.800 1.708 107.658 1.00 81.94 218 GLN A CA 1
ATOM 1716 C C . GLN A 1 218 ? -75.324 0.504 108.444 1.00 81.94 218 GLN A C 1
ATOM 1718 O O . GLN A 1 218 ? -76.144 0.690 109.338 1.00 81.94 218 GLN A O 1
ATOM 1723 N N . GLU A 1 219 ? -74.834 -0.706 108.172 1.00 80.44 219 GLU A N 1
ATOM 1724 C CA . GLU A 1 219 ? -75.156 -1.914 108.938 1.00 80.44 219 GLU A CA 1
ATOM 1725 C C . GLU A 1 219 ? -74.755 -1.756 110.403 1.00 80.44 219 GLU A C 1
ATOM 1727 O O . GLU A 1 219 ? -75.574 -1.980 111.289 1.00 80.44 219 GLU A O 1
ATOM 1732 N N . PHE A 1 220 ? -73.551 -1.250 110.674 1.00 82.31 220 PHE A N 1
ATOM 1733 C CA . PHE A 1 220 ? -73.108 -0.958 112.034 1.00 82.31 220 PHE A CA 1
ATOM 1734 C C . PHE A 1 220 ? -73.992 0.087 112.734 1.00 82.31 220 PHE A C 1
ATOM 1736 O O . PHE A 1 220 ? -74.284 -0.034 113.926 1.00 82.31 220 PHE A O 1
ATOM 1743 N N . GLN A 1 221 ? -74.441 1.121 112.016 1.00 78.25 221 GLN A N 1
ATOM 1744 C CA . GLN A 1 221 ? -75.406 2.082 112.557 1.00 78.25 221 GLN A CA 1
ATOM 1745 C C . GLN A 1 221 ? -76.770 1.441 112.822 1.00 78.25 221 GLN A C 1
ATOM 1747 O O . GLN A 1 221 ? -77.359 1.699 113.870 1.00 78.25 221 GLN A O 1
ATOM 1752 N N . LEU A 1 222 ? -77.264 0.597 111.916 1.00 79.69 222 LEU A N 1
ATOM 1753 C CA . LEU A 1 222 ? -78.508 -0.145 112.103 1.00 79.69 222 LEU A CA 1
ATOM 1754 C C . LEU A 1 222 ? -78.415 -1.080 113.305 1.00 79.69 222 LEU A C 1
ATOM 1756 O O . LEU A 1 222 ? -79.352 -1.129 114.092 1.00 79.69 222 LEU A O 1
ATOM 1760 N N . ASP A 1 223 ? -77.296 -1.770 113.492 1.00 81.25 223 ASP A N 1
ATOM 1761 C CA . ASP A 1 223 ? -77.077 -2.639 114.645 1.00 81.25 223 ASP A CA 1
ATOM 1762 C C . ASP A 1 223 ? -76.980 -1.844 115.950 1.00 81.25 223 ASP A C 1
ATOM 1764 O O . ASP A 1 223 ? -77.591 -2.238 116.941 1.00 81.25 223 ASP A O 1
ATOM 1768 N N . LYS A 1 224 ? -76.341 -0.667 115.950 1.00 80.12 224 LYS A N 1
ATOM 1769 C CA . LYS A 1 224 ? -76.406 0.268 117.087 1.00 80.12 224 LYS A CA 1
ATOM 1770 C C . LYS A 1 224 ? -77.830 0.722 117.397 1.00 80.12 224 LYS A C 1
ATOM 1772 O O . LYS A 1 224 ? -78.198 0.790 118.563 1.00 80.12 224 LYS A O 1
ATOM 1777 N N . ILE A 1 225 ? -78.627 1.039 116.375 1.00 77.12 225 ILE A N 1
ATOM 1778 C CA . ILE A 1 225 ? -80.037 1.409 116.551 1.00 77.12 225 ILE A CA 1
ATOM 1779 C C . ILE A 1 225 ? -80.822 0.221 117.111 1.00 77.12 225 ILE A C 1
ATOM 1781 O O . ILE A 1 225 ? -81.580 0.403 118.056 1.00 77.12 225 ILE A O 1
ATOM 1785 N N . LYS A 1 226 ? -80.620 -0.994 116.587 1.00 80.44 226 LYS A N 1
ATOM 1786 C CA . LYS A 1 226 ? -81.239 -2.217 117.122 1.00 80.44 226 LYS A CA 1
ATOM 1787 C C . LYS A 1 226 ? -80.856 -2.444 118.583 1.00 80.44 226 LYS A C 1
ATOM 1789 O O . LYS A 1 226 ? -81.727 -2.784 119.370 1.00 80.44 226 LYS A O 1
ATOM 1794 N N . GLN A 1 227 ? -79.594 -2.234 118.952 1.00 78.06 227 GLN A N 1
ATOM 1795 C CA . GLN A 1 227 ? -79.120 -2.374 120.328 1.00 78.06 227 GLN A CA 1
ATOM 1796 C C . GLN A 1 227 ? -79.724 -1.306 121.251 1.00 78.06 227 GLN A C 1
ATOM 1798 O O . GLN A 1 227 ? -80.250 -1.647 122.302 1.00 78.06 227 GLN A O 1
ATOM 1803 N N . ALA A 1 228 ? -79.758 -0.038 120.834 1.00 74.88 228 ALA A N 1
ATOM 1804 C CA . ALA A 1 228 ? -80.422 1.025 121.591 1.00 74.88 228 ALA A CA 1
ATOM 1805 C C . ALA A 1 228 ? -81.938 0.784 121.733 1.00 74.88 228 ALA A C 1
ATOM 1807 O O . ALA A 1 228 ? -82.518 1.069 122.776 1.00 74.88 228 ALA A O 1
ATOM 1808 N N . LEU A 1 229 ? -82.587 0.238 120.698 1.00 72.62 229 LEU A N 1
ATOM 1809 C CA . LEU A 1 229 ? -83.987 -0.186 120.759 1.00 72.62 229 LEU A CA 1
ATOM 1810 C C . LEU A 1 229 ? -84.177 -1.380 121.705 1.00 72.62 229 LEU A C 1
ATOM 1812 O O . LEU A 1 229 ? -85.130 -1.361 122.470 1.00 72.62 229 LEU A O 1
ATOM 1816 N N . SER A 1 230 ? -83.265 -2.360 121.697 1.00 73.56 230 SER A N 1
ATOM 1817 C CA . SER A 1 230 ? -83.230 -3.484 122.647 1.00 73.56 230 SER A CA 1
ATOM 1818 C C . SER A 1 230 ? -83.159 -2.985 124.090 1.00 73.56 230 SER A C 1
ATOM 1820 O O . SER A 1 230 ? -83.967 -3.396 124.914 1.00 73.56 230 SER A O 1
ATOM 1822 N N . GLU A 1 231 ? -82.247 -2.051 124.371 1.00 74.00 231 GLU A N 1
ATOM 1823 C CA . GLU A 1 231 ? -82.076 -1.414 125.684 1.00 74.00 231 GLU A CA 1
ATOM 1824 C C . GLU A 1 231 ? -83.318 -0.610 126.117 1.00 74.00 231 GLU A C 1
ATOM 1826 O O . GLU A 1 231 ? -83.589 -0.494 127.308 1.00 74.00 231 GLU A O 1
ATOM 1831 N N . LEU A 1 232 ? -84.100 -0.087 125.164 1.00 65.88 232 LEU A N 1
ATOM 1832 C CA . LEU A 1 232 ? -85.388 0.579 125.401 1.00 65.88 232 LEU A CA 1
ATOM 1833 C C . LEU A 1 232 ? -86.552 -0.397 125.635 1.00 65.88 232 LEU A C 1
ATOM 1835 O O . LEU A 1 232 ? -87.526 -0.015 126.275 1.00 65.88 232 LEU A O 1
ATOM 1839 N N . THR A 1 233 ? -86.479 -1.622 125.108 1.00 61.00 233 THR A N 1
ATOM 1840 C CA . THR A 1 233 ? -87.469 -2.692 125.340 1.00 61.00 233 THR A CA 1
ATOM 1841 C C . THR A 1 233 ? -87.185 -3.552 126.575 1.00 61.00 233 THR A C 1
ATOM 1843 O O . THR A 1 233 ? -88.078 -4.280 127.000 1.00 61.00 233 THR A O 1
ATOM 1846 N N . ASP A 1 234 ? -85.987 -3.458 127.158 1.00 53.19 234 ASP A N 1
ATOM 1847 C CA . ASP A 1 234 ? -85.606 -4.113 128.423 1.00 53.19 234 ASP A CA 1
ATOM 1848 C C . ASP A 1 234 ? -85.931 -3.257 129.679 1.00 53.19 234 ASP A C 1
ATOM 1850 O O . ASP A 1 234 ? -85.492 -3.577 130.788 1.00 53.19 234 ASP A O 1
ATOM 1854 N N . VAL A 1 235 ? -86.730 -2.189 129.520 1.00 49.22 235 VAL A N 1
ATOM 1855 C CA . VAL A 1 235 ? -87.314 -1.332 130.579 1.00 49.22 235 VAL A CA 1
ATOM 1856 C C . VAL A 1 235 ? -88.835 -1.452 130.564 1.00 49.22 235 VAL A C 1
ATOM 1858 O O . VAL A 1 235 ? -89.418 -1.590 131.665 1.00 49.22 235 VAL A O 1
#

Secondary structure (DSSP, 8-state):
-HHHHHHHHHHHHHHHHHHHHHHHHHHHHHHHHHHHHHHHHHHHHHHHHTT----HHHHHHHHHHHHHHHHHHHHHHHHHHHHHHHHHHHHHHHHHHHHHHHHHHHHHHHHHHHHHHHHHHHHHHHHHHHHHHHHHHHHHHHHHHHHHHHHHHHHHHHHHHHHHHHHHHHHHHHHHHHHHHHHHHHHHHHHHHHHHHHHHHHHHHHHHHHHHHHHHHHHHHHHHHHHHHHHHH--

Sequence (235 aa):
ELHAERTSVAAQHRAAGRQSEALRDRAQHAAATVDALQLRLDRLDARLAHNLAGDGGERAEVARELLEAQQAAADMGAQLAQLESREGRLRRTMAELDLEIEAATARPEEFLAEGLRNVNAHFERLLGEERLQAARLLERLERAEQEAERQRAEHEGQREDWRGELRTLQLEKDAEAALAEQRLAATEQQVREARAWVEHLKEASDTKAVGLRQLEGQEFQLDKIKQALSELTDV

Radius of gyration: 81.27 Å; chains: 1; bounding box: 149×26×231 Å